Protein AF-A0A3D0JZQ2-F1 (afdb_monomer_lite)

Sequence (263 aa):
MAIRSNAGTGVIVSLVVFILISVFLLVMTIIFYSGQSKQVEATRTAENTLDKYALKRERNSDQLKTIEAEAKKGRKSVLGYLLEENNALKTFVAGNPEESMENLQRRFTSMGVDSTVFNSMKDMDRRLNDSANELESLRKQAESLQNERDRLITDVESASRSRDTLIAAESKQVEQYRNATEEHLSQIADVREQMEVASDKLQDRYSGTITELEDEVDALRQEKVILKSRVEELEERINKTRIKPHDPDTLVDGMVIDIAGGN

Secondary structure (DSSP, 8-state):
-------SSHHHHHHHHHHHHHHHHHHHHHHHHHHHHHHHHHHHHHHHHHTTTS-TTGGGSHHHHHHHHHHHHTT--HHHHHHHHHHHHHHHHHS-TT--HHHHHHHHHHTT--S-HHHHHHHHHHHHHHHHHHHHHHHHHHHHHHHHHHHHHHHHHHHHHHHHHHHHHHHHHHHHHHHHHHHHHHHHHHHHHHHHHHHHHHHHHHHHHHHHHHHHHHHHHHHHHHHHHHHHHHHHHHHHHS--PPP-TT-------------

Foldseek 3Di:
DDDDDPPPPPVVVVVVVVVVVVVVVVVVVVVVVVVVVVVVVVVVVVQVVVVVPPHPVRCPDPVLVVLCVVCVVVVHDSVRSVLVVQLVVCCVQPVGSVDDPVNSVVVCVVVVNPDDPVVVVVVVVVVVVVVVVVVVVVVVVVVVVVVVVVVVVVVVVVVVVVVVVVCVVVVVVVVVVVVVVVVVVVVVVVVVVVVVVVVVVVVVVVVVVVVVVVVVVVVVVVVVVVVVVVVVVVVVVVVVVPDPDDDPPPDDDDDDDDDDDDD

Structure (mmCIF, N/CA/C/O backbone):
data_AF-A0A3D0JZQ2-F1
#
_entry.id   AF-A0A3D0JZQ2-F1
#
loop_
_atom_site.group_PDB
_atom_site.id
_atom_site.type_symbol
_atom_site.label_atom_id
_atom_site.label_alt_id
_atom_site.label_comp_id
_atom_site.label_asym_id
_atom_site.label_entity_id
_atom_site.label_seq_id
_atom_site.pdbx_PDB_ins_code
_atom_site.Cartn_x
_atom_site.Cartn_y
_atom_site.Cartn_z
_atom_site.occupancy
_atom_site.B_iso_or_equiv
_atom_site.auth_seq_id
_atom_site.auth_comp_id
_atom_site.auth_asym_id
_atom_site.auth_atom_id
_atom_site.pdbx_PDB_model_num
ATOM 1 N N . MET A 1 1 ? 97.114 -3.647 -107.634 1.00 41.19 1 MET A N 1
ATOM 2 C CA . MET A 1 1 ? 96.932 -2.201 -107.354 1.00 41.19 1 MET A CA 1
ATOM 3 C C . MET A 1 1 ? 95.453 -1.861 -107.510 1.00 41.19 1 MET A C 1
ATOM 5 O O . MET A 1 1 ? 94.823 -2.485 -108.348 1.00 41.19 1 MET A O 1
ATOM 9 N N . ALA A 1 2 ? 94.929 -0.902 -106.737 1.00 43.03 2 ALA A N 1
ATOM 10 C CA . ALA A 1 2 ? 93.583 -0.315 -106.860 1.00 43.03 2 ALA A CA 1
ATOM 11 C C . ALA A 1 2 ? 92.366 -1.273 -106.796 1.00 43.03 2 ALA A C 1
ATOM 13 O O . ALA A 1 2 ? 91.831 -1.699 -107.816 1.00 43.03 2 ALA A O 1
ATOM 14 N N . ILE A 1 3 ? 91.822 -1.462 -105.587 1.00 44.59 3 ILE A N 1
ATOM 15 C CA . ILE A 1 3 ? 90.373 -1.675 -105.420 1.00 44.59 3 ILE A CA 1
ATOM 16 C C . ILE A 1 3 ? 89.689 -0.372 -105.866 1.00 44.59 3 ILE A C 1
ATOM 18 O O . ILE A 1 3 ? 90.078 0.699 -105.395 1.00 44.59 3 ILE A O 1
ATOM 22 N N . ARG A 1 4 ? 88.704 -0.425 -106.774 1.00 48.81 4 ARG A N 1
ATOM 23 C CA . ARG A 1 4 ? 87.948 0.764 -107.209 1.00 48.81 4 ARG A CA 1
ATOM 24 C C . ARG A 1 4 ? 86.503 0.724 -106.715 1.00 48.81 4 ARG A C 1
ATOM 26 O O . ARG A 1 4 ? 85.835 -0.299 -106.799 1.00 48.81 4 ARG A O 1
ATOM 33 N N . SER A 1 5 ? 86.078 1.862 -106.169 1.00 54.03 5 SER A N 1
ATOM 34 C CA . SER A 1 5 ? 84.793 2.073 -105.497 1.00 54.03 5 SER A CA 1
ATOM 35 C C . SER A 1 5 ? 83.586 1.703 -106.356 1.00 54.03 5 SER A C 1
ATOM 37 O O . SER A 1 5 ? 83.535 2.052 -107.533 1.00 54.03 5 SER A O 1
ATOM 39 N N . ASN A 1 6 ? 82.580 1.100 -105.718 1.00 48.12 6 ASN A N 1
ATOM 40 C CA . ASN A 1 6 ? 81.207 1.055 -106.226 1.00 48.12 6 ASN A CA 1
ATOM 41 C C . ASN A 1 6 ? 80.172 1.287 -105.097 1.00 48.12 6 ASN A C 1
ATOM 43 O O . ASN A 1 6 ? 79.051 0.793 -105.139 1.00 48.12 6 ASN A O 1
ATOM 47 N N . ALA A 1 7 ? 80.558 2.031 -104.051 1.00 55.94 7 ALA A N 1
ATOM 48 C CA . ALA A 1 7 ? 79.782 2.220 -102.815 1.00 55.94 7 ALA A CA 1
ATOM 49 C C . ALA A 1 7 ? 78.767 3.391 -102.870 1.00 55.94 7 ALA A C 1
ATOM 51 O O . ALA A 1 7 ? 78.398 3.948 -101.839 1.00 55.94 7 ALA A O 1
ATOM 52 N N . GLY A 1 8 ? 78.360 3.816 -104.072 1.00 57.56 8 GLY A N 1
ATOM 53 C CA . GLY A 1 8 ? 77.815 5.161 -104.303 1.00 57.56 8 GLY A CA 1
ATOM 54 C C . GLY A 1 8 ? 76.360 5.413 -103.890 1.00 57.56 8 GLY A C 1
ATOM 55 O O . GLY A 1 8 ? 76.055 6.513 -103.449 1.00 57.56 8 GLY A O 1
ATOM 56 N N . THR A 1 9 ? 75.449 4.447 -104.044 1.00 64.50 9 THR A N 1
ATOM 57 C CA . THR A 1 9 ? 73.994 4.714 -103.968 1.00 64.50 9 THR A CA 1
ATOM 58 C C . THR A 1 9 ? 73.310 4.075 -102.764 1.00 64.50 9 THR A C 1
ATOM 60 O O . THR A 1 9 ? 72.645 4.774 -102.004 1.00 64.50 9 THR A O 1
ATOM 63 N N . GLY A 1 10 ? 73.497 2.769 -102.543 1.00 66.19 10 GLY A N 1
ATOM 64 C CA . GLY A 1 10 ? 72.830 2.038 -101.456 1.00 66.19 10 GLY A CA 1
ATOM 65 C C . GLY A 1 10 ? 73.119 2.610 -100.062 1.00 66.19 10 GLY A C 1
ATOM 66 O O . GLY A 1 10 ? 72.210 2.700 -99.243 1.00 66.19 10 GLY A O 1
ATOM 67 N N . VAL A 1 11 ? 74.354 3.071 -99.825 1.00 76.38 11 VAL A N 1
ATOM 68 C CA . VAL A 1 11 ? 74.764 3.714 -98.562 1.00 76.38 11 VAL A CA 1
ATOM 69 C C . VAL A 1 11 ? 74.072 5.067 -98.365 1.00 76.38 11 VAL A C 1
ATOM 71 O O . VAL A 1 11 ? 73.633 5.379 -97.264 1.00 76.38 11 VAL A O 1
ATOM 74 N N . ILE A 1 12 ? 73.929 5.873 -99.423 1.00 75.00 12 ILE A N 1
ATOM 75 C CA . ILE A 1 12 ? 73.271 7.186 -99.332 1.00 75.00 12 ILE A CA 1
ATOM 76 C C . ILE A 1 12 ? 71.766 7.014 -99.095 1.00 75.00 12 ILE A C 1
ATOM 78 O O . ILE A 1 12 ? 71.196 7.693 -98.243 1.00 75.00 12 ILE A O 1
ATOM 82 N N . VAL A 1 13 ? 71.120 6.071 -99.790 1.00 78.12 13 VAL A N 1
ATOM 83 C CA . VAL A 1 13 ? 69.693 5.775 -99.581 1.00 78.12 13 VAL A CA 1
ATOM 84 C C . VAL A 1 13 ? 69.446 5.241 -98.167 1.00 78.12 13 VAL A C 1
ATOM 86 O O . VAL A 1 13 ? 68.519 5.708 -97.506 1.00 78.12 13 VAL A O 1
ATOM 89 N N . SER A 1 14 ? 70.287 4.329 -97.660 1.00 78.69 14 SER A N 1
ATOM 90 C CA . SER A 1 14 ? 70.142 3.831 -96.287 1.00 78.69 14 SER A CA 1
ATOM 91 C C . SER A 1 14 ? 70.375 4.925 -95.241 1.00 78.69 14 SER A C 1
ATOM 93 O O . SER A 1 14 ? 69.630 4.975 -94.265 1.00 78.69 14 SER A O 1
ATOM 95 N N . LEU A 1 15 ? 71.315 5.851 -95.468 1.00 81.25 15 LEU A N 1
ATOM 96 C CA . LEU A 1 15 ? 71.542 7.016 -94.606 1.00 81.25 15 LEU A CA 1
ATOM 97 C C . LEU A 1 15 ? 70.310 7.936 -94.547 1.00 81.25 15 LEU A C 1
ATOM 99 O O . LEU A 1 15 ? 69.874 8.304 -93.458 1.00 81.25 15 LEU A O 1
ATOM 103 N N . VAL A 1 16 ? 69.721 8.288 -95.696 1.00 84.12 16 VAL A N 1
ATOM 104 C CA . VAL A 1 16 ? 68.534 9.164 -95.755 1.00 84.12 16 VAL A CA 1
ATOM 105 C C . VAL A 1 16 ? 67.330 8.510 -95.071 1.00 84.12 16 VAL A C 1
ATOM 107 O O . VAL A 1 16 ? 66.652 9.157 -94.273 1.00 84.12 16 VAL A O 1
ATOM 110 N N . VAL A 1 17 ? 67.095 7.217 -95.314 1.00 83.94 17 VAL A N 1
ATOM 111 C CA . VAL A 1 17 ? 66.024 6.457 -94.647 1.00 83.94 17 VAL A CA 1
ATOM 112 C C . VAL A 1 17 ? 66.275 6.352 -93.136 1.00 83.94 17 VAL A C 1
ATOM 114 O O . VAL A 1 17 ? 65.350 6.559 -92.353 1.00 83.94 17 VAL A O 1
ATOM 117 N N . PHE A 1 18 ? 67.517 6.114 -92.704 1.00 85.25 18 PHE A N 1
ATOM 118 C CA . PHE A 1 18 ? 67.891 6.064 -91.287 1.00 85.25 18 PHE A CA 1
ATOM 119 C C . PHE A 1 18 ? 67.673 7.406 -90.570 1.00 85.25 18 PHE A C 1
ATOM 121 O O . PHE A 1 18 ? 67.149 7.424 -89.455 1.00 85.25 18 PHE A O 1
ATOM 128 N N . ILE A 1 19 ? 68.013 8.529 -91.214 1.00 87.12 19 ILE A N 1
ATOM 129 C CA . ILE A 1 19 ? 67.758 9.880 -90.691 1.00 87.12 19 ILE A CA 1
ATOM 130 C C . ILE A 1 19 ? 66.249 10.131 -90.560 1.00 87.12 19 ILE A C 1
ATOM 132 O O . ILE A 1 19 ? 65.798 10.556 -89.497 1.00 87.12 19 ILE A O 1
ATOM 136 N N . LEU A 1 20 ? 65.454 9.822 -91.591 1.00 86.19 20 LEU A N 1
ATOM 137 C CA . LEU A 1 20 ? 63.997 10.005 -91.556 1.00 86.19 20 LEU A CA 1
ATOM 138 C C . LEU A 1 20 ? 63.326 9.151 -90.468 1.00 86.19 20 LEU A C 1
ATOM 140 O O . LEU A 1 20 ? 62.491 9.663 -89.723 1.00 86.19 20 LEU A O 1
ATOM 144 N N . ILE A 1 21 ? 63.727 7.884 -90.324 1.00 87.31 21 ILE A N 1
ATOM 145 C CA . ILE A 1 21 ? 63.233 6.996 -89.259 1.00 87.31 21 ILE A CA 1
ATOM 146 C C . ILE A 1 21 ? 63.632 7.533 -87.879 1.00 87.31 21 ILE A C 1
ATOM 148 O O . ILE A 1 21 ? 62.799 7.565 -86.977 1.00 87.31 21 ILE A O 1
ATOM 152 N N . SER A 1 22 ? 64.867 8.014 -87.717 1.00 86.38 22 SER A N 1
ATOM 153 C CA . SER A 1 22 ? 65.359 8.574 -86.453 1.00 86.38 22 SER A CA 1
ATOM 154 C C . SER A 1 22 ? 64.597 9.842 -86.045 1.00 86.38 22 SER A C 1
ATOM 156 O O . SER A 1 22 ? 64.207 9.976 -84.886 1.00 86.38 22 SER A O 1
ATOM 158 N N . VAL A 1 23 ? 64.310 10.747 -86.989 1.00 86.81 23 VAL A N 1
ATOM 159 C CA . VAL A 1 23 ? 63.488 11.946 -86.741 1.00 86.81 23 VAL A CA 1
ATOM 160 C C . VAL A 1 23 ? 62.039 11.566 -86.413 1.00 86.81 23 VAL A C 1
ATOM 162 O O . VAL A 1 23 ? 61.476 12.094 -85.456 1.00 86.81 23 VAL A O 1
ATOM 165 N N . PHE A 1 24 ? 61.441 10.619 -87.143 1.00 86.12 24 PHE A N 1
ATOM 166 C CA . PHE A 1 24 ? 60.075 10.157 -86.876 1.00 86.12 24 PHE A CA 1
ATOM 167 C C . PHE A 1 24 ? 59.942 9.493 -85.494 1.00 86.12 24 PHE A C 1
ATOM 169 O O . PHE A 1 24 ? 59.024 9.816 -84.738 1.00 86.12 24 PHE A O 1
ATOM 176 N N . LEU A 1 25 ? 60.892 8.625 -85.125 1.00 84.25 25 LEU A N 1
ATOM 177 C CA . LEU A 1 25 ? 60.963 8.007 -83.798 1.00 84.25 25 LEU A CA 1
ATOM 178 C C . LEU A 1 25 ? 61.166 9.045 -82.690 1.00 84.25 25 LEU A C 1
ATOM 180 O O . LEU A 1 25 ? 60.542 8.927 -81.637 1.00 84.25 25 LEU A O 1
ATOM 184 N N . LEU A 1 26 ? 61.984 10.078 -82.913 1.00 86.56 26 LEU A N 1
ATOM 185 C CA . LEU A 1 26 ? 62.196 11.156 -81.945 1.00 86.56 26 LEU A CA 1
ATOM 186 C C . LEU A 1 26 ? 60.918 11.983 -81.722 1.00 86.56 26 LEU A C 1
ATOM 188 O O . LEU A 1 26 ? 60.544 12.219 -80.573 1.00 86.56 26 LEU A O 1
ATOM 192 N N . VAL A 1 27 ? 60.199 12.351 -82.788 1.00 85.25 27 VAL A N 1
ATOM 193 C CA . VAL A 1 27 ? 58.905 13.055 -82.683 1.00 85.25 27 VAL A CA 1
ATOM 194 C C . VAL A 1 27 ? 57.865 12.193 -81.961 1.00 85.25 27 VAL A C 1
ATOM 196 O O . VAL A 1 27 ? 57.213 12.678 -81.034 1.00 85.25 27 VAL A O 1
ATOM 199 N N . MET A 1 28 ? 57.754 10.905 -82.307 1.00 80.38 28 MET A N 1
ATOM 200 C CA . MET A 1 28 ? 56.876 9.970 -81.592 1.00 80.38 28 MET A CA 1
ATOM 201 C C . MET A 1 28 ? 57.255 9.841 -80.114 1.00 80.38 28 MET A C 1
ATOM 203 O O . MET A 1 28 ? 56.375 9.907 -79.260 1.00 80.38 28 MET A O 1
ATOM 207 N N . THR A 1 29 ? 58.546 9.729 -79.793 1.00 84.44 29 THR A N 1
ATOM 208 C CA . THR A 1 29 ? 59.032 9.611 -78.407 1.00 84.44 29 THR A CA 1
ATOM 209 C C . THR A 1 29 ? 58.666 10.845 -77.582 1.00 84.44 29 THR A C 1
ATOM 211 O O . THR A 1 29 ? 58.177 10.698 -76.465 1.00 84.44 29 THR A O 1
ATOM 214 N N . ILE A 1 30 ? 58.821 12.056 -78.129 1.00 82.12 30 ILE A N 1
ATOM 215 C CA . ILE A 1 30 ? 58.433 13.304 -77.449 1.00 82.12 30 ILE A CA 1
ATOM 216 C C . ILE A 1 30 ? 56.918 13.346 -77.199 1.00 82.12 30 ILE A C 1
ATOM 218 O O . ILE A 1 30 ? 56.488 13.661 -76.086 1.00 82.12 30 ILE A O 1
ATOM 222 N N . ILE A 1 31 ? 56.103 12.989 -78.198 1.00 81.31 31 ILE A N 1
ATOM 223 C CA . ILE A 1 31 ? 54.639 12.966 -78.065 1.00 81.31 31 ILE A CA 1
ATOM 224 C C . ILE A 1 31 ? 54.218 11.945 -76.999 1.00 81.31 31 ILE A C 1
ATOM 226 O O . ILE A 1 31 ? 53.529 12.322 -76.048 1.00 81.31 31 ILE A O 1
ATOM 230 N N . PHE A 1 32 ? 54.685 10.695 -77.096 1.00 77.75 32 PHE A N 1
ATOM 231 C CA . PHE A 1 32 ? 54.383 9.640 -76.124 1.00 77.75 32 PHE A CA 1
ATOM 232 C C . PHE A 1 32 ? 54.849 9.997 -74.711 1.00 77.75 32 PHE A C 1
ATOM 234 O O . PHE A 1 32 ? 54.065 9.859 -73.777 1.00 77.75 32 PHE A O 1
ATOM 241 N N . TYR A 1 33 ? 56.064 10.527 -74.540 1.00 80.44 33 TYR A N 1
ATOM 242 C CA . TYR A 1 33 ? 56.574 10.939 -73.230 1.00 80.44 33 TYR A CA 1
ATOM 243 C C . TYR A 1 33 ? 55.741 12.079 -72.621 1.00 80.44 33 TYR A C 1
ATOM 245 O O . TYR A 1 33 ? 55.411 12.037 -71.436 1.00 80.44 33 TYR A O 1
ATOM 253 N N . SER A 1 34 ? 55.316 13.058 -73.432 1.00 75.94 34 SER A N 1
ATOM 254 C CA . SER A 1 34 ? 54.442 14.156 -72.983 1.00 75.94 34 SER A CA 1
ATOM 255 C C . SER A 1 34 ? 53.008 13.717 -72.651 1.00 75.94 34 SER A C 1
ATOM 257 O O . SER A 1 34 ? 52.336 14.360 -71.843 1.00 75.94 34 SER A O 1
ATOM 259 N N . GLY A 1 35 ? 52.528 12.628 -73.262 1.00 73.81 35 GLY A N 1
ATOM 260 C CA . GLY A 1 35 ? 51.258 11.991 -72.914 1.00 73.81 35 GLY A CA 1
ATOM 261 C C . GLY A 1 35 ? 51.374 11.139 -71.650 1.00 73.81 35 GLY A C 1
ATOM 262 O O . GLY A 1 35 ? 50.524 11.224 -70.766 1.00 73.81 35 GLY A O 1
ATOM 263 N N . GLN A 1 36 ? 52.453 10.364 -71.532 1.00 76.88 36 GLN A N 1
ATOM 264 C CA . GLN A 1 36 ? 52.717 9.478 -70.402 1.00 76.88 36 GLN A CA 1
ATOM 265 C C . GLN A 1 36 ? 52.956 10.258 -69.104 1.00 76.88 36 GLN A C 1
ATOM 267 O O . GLN A 1 36 ? 52.403 9.882 -68.074 1.00 76.88 36 GLN A O 1
ATOM 272 N N . SER A 1 37 ? 53.711 11.362 -69.138 1.00 75.31 37 SER A N 1
ATOM 273 C CA . SER A 1 37 ? 53.924 12.210 -67.956 1.00 75.31 37 SER A CA 1
ATOM 274 C C . SER A 1 37 ? 52.609 12.792 -67.430 1.00 75.31 37 SER A C 1
ATOM 276 O O . SER A 1 37 ? 52.314 12.653 -66.244 1.00 75.31 37 SER A O 1
ATOM 278 N N . LYS A 1 38 ? 51.761 13.324 -68.322 1.00 78.50 38 LYS A N 1
ATOM 279 C CA . LYS A 1 38 ? 50.407 13.800 -67.989 1.00 78.50 38 LYS A CA 1
ATOM 280 C C . LYS A 1 38 ? 49.512 12.690 -67.440 1.00 78.50 38 LYS A C 1
ATOM 282 O O . LYS A 1 38 ? 48.752 12.938 -66.511 1.00 78.50 38 LYS A O 1
ATOM 287 N N . GLN A 1 39 ? 49.593 11.470 -67.976 1.00 75.62 39 GLN A N 1
ATOM 288 C CA . GLN A 1 39 ? 48.837 10.331 -67.446 1.00 75.62 39 GLN A CA 1
ATOM 289 C C . GLN A 1 39 ? 49.324 9.907 -66.054 1.00 75.62 39 GLN A C 1
ATOM 291 O O . GLN A 1 39 ? 48.491 9.644 -65.194 1.00 75.62 39 GLN A O 1
ATOM 296 N N . VAL A 1 40 ? 50.637 9.887 -65.798 1.00 80.19 40 VAL A N 1
ATOM 297 C CA . VAL A 1 40 ? 51.204 9.593 -64.467 1.00 80.19 40 VAL A CA 1
ATOM 298 C C . VAL A 1 40 ? 50.823 10.672 -63.446 1.00 80.19 40 VAL A C 1
ATOM 300 O O . VAL A 1 40 ? 50.489 10.361 -62.305 1.00 80.19 40 VAL A O 1
ATOM 303 N N . GLU A 1 41 ? 50.822 11.943 -63.843 1.00 81.44 41 GLU A N 1
ATOM 304 C CA . GLU A 1 41 ? 50.372 13.044 -62.987 1.00 81.44 41 GLU A CA 1
ATOM 305 C C . GLU A 1 41 ? 48.857 12.981 -62.717 1.00 81.44 41 GLU A C 1
ATOM 307 O O . GLU A 1 41 ? 48.424 13.140 -61.573 1.00 81.44 41 GLU A O 1
ATOM 312 N N . ALA A 1 42 ? 48.049 12.650 -63.729 1.00 80.06 42 ALA A N 1
ATOM 313 C CA . ALA A 1 42 ? 46.610 12.432 -63.586 1.00 80.06 42 ALA A CA 1
ATOM 314 C C . ALA A 1 42 ? 46.280 11.227 -62.684 1.00 80.06 42 ALA A C 1
ATOM 316 O O . ALA A 1 42 ? 45.404 11.330 -61.826 1.00 80.06 42 ALA A O 1
ATOM 317 N N . THR A 1 43 ? 46.990 10.098 -62.805 1.00 80.25 43 THR A N 1
ATOM 318 C CA . THR A 1 43 ? 46.782 8.955 -61.899 1.00 80.25 43 THR A CA 1
ATOM 319 C C . THR A 1 43 ? 47.228 9.282 -60.481 1.00 80.25 43 THR A C 1
ATOM 321 O O . THR A 1 43 ? 46.492 8.986 -59.544 1.00 80.25 43 THR A O 1
ATOM 324 N N . ARG A 1 44 ? 48.362 9.968 -60.292 1.00 79.75 44 ARG A N 1
ATOM 325 C CA . ARG A 1 44 ? 48.841 10.366 -58.959 1.00 79.75 44 ARG A CA 1
ATOM 326 C C . ARG A 1 44 ? 47.914 11.373 -58.274 1.00 79.75 44 ARG A C 1
ATOM 328 O O . ARG A 1 44 ? 47.671 11.258 -57.077 1.00 79.75 44 ARG A O 1
ATOM 335 N N . THR A 1 45 ? 47.367 12.341 -59.009 1.00 82.75 45 THR A N 1
ATOM 336 C CA . THR A 1 45 ? 46.373 13.288 -58.469 1.00 82.75 45 THR A CA 1
ATOM 337 C C . THR A 1 45 ? 45.024 12.620 -58.192 1.00 82.75 45 THR A C 1
ATOM 339 O O . THR A 1 45 ? 44.384 12.960 -57.194 1.00 82.75 45 THR A O 1
ATOM 342 N N . ALA A 1 46 ? 44.623 11.621 -58.986 1.00 78.12 46 ALA A N 1
ATOM 343 C CA . ALA A 1 46 ? 43.453 10.790 -58.706 1.00 78.12 46 ALA A CA 1
ATOM 344 C C . ALA A 1 46 ? 43.644 9.904 -57.459 1.00 78.12 46 ALA A C 1
ATOM 346 O O . ALA A 1 46 ? 42.771 9.901 -56.592 1.00 78.12 46 ALA A O 1
ATOM 347 N N . GLU A 1 47 ? 44.783 9.216 -57.303 1.00 80.25 47 GLU A N 1
ATOM 348 C CA . GLU A 1 47 ? 45.097 8.438 -56.091 1.00 80.25 47 GLU A CA 1
ATOM 349 C C . GLU A 1 47 ? 45.121 9.337 -54.846 1.00 80.25 47 GLU A C 1
ATOM 351 O O . GLU A 1 47 ? 44.355 9.092 -53.915 1.00 80.25 47 GLU A O 1
ATOM 356 N N . ASN A 1 48 ? 45.857 10.456 -54.887 1.00 81.31 48 ASN A N 1
ATOM 357 C CA . ASN A 1 48 ? 45.888 11.465 -53.817 1.00 81.31 48 ASN A CA 1
ATOM 358 C C . ASN A 1 48 ? 44.508 12.076 -53.489 1.00 81.31 48 ASN A C 1
ATOM 360 O O . ASN A 1 48 ? 44.346 12.703 -52.443 1.00 81.31 48 ASN A O 1
ATOM 364 N N . THR A 1 49 ? 43.527 11.973 -54.392 1.00 81.38 49 THR A N 1
ATOM 365 C CA . THR A 1 49 ? 42.153 12.446 -54.160 1.00 81.38 49 THR A CA 1
ATOM 366 C C . THR A 1 49 ? 41.265 11.339 -53.595 1.00 81.38 49 THR A C 1
ATOM 368 O O . THR A 1 49 ? 40.417 11.626 -52.757 1.00 81.38 49 THR A O 1
ATOM 371 N N . LEU A 1 50 ? 41.487 10.079 -53.979 1.00 77.56 50 LEU A N 1
ATOM 372 C CA . LEU A 1 50 ? 40.796 8.915 -53.413 1.00 77.56 50 LEU A CA 1
ATOM 373 C C . LEU A 1 50 ? 41.243 8.622 -51.972 1.00 77.56 50 LEU A C 1
ATOM 375 O O . LEU A 1 50 ? 40.392 8.359 -51.123 1.00 77.56 50 LEU A O 1
ATOM 379 N N . ASP A 1 51 ? 42.539 8.754 -51.669 1.00 81.62 51 ASP A N 1
ATOM 380 C CA . ASP A 1 51 ? 43.084 8.559 -50.315 1.00 81.62 51 ASP A CA 1
ATOM 381 C C . ASP A 1 51 ? 42.585 9.618 -49.298 1.00 81.62 51 ASP A C 1
ATOM 383 O O . ASP A 1 51 ? 42.755 9.434 -48.096 1.00 81.62 51 ASP A O 1
ATOM 387 N N . LYS A 1 52 ? 41.899 10.691 -49.740 1.00 79.69 52 LYS A N 1
ATOM 388 C CA . LYS A 1 52 ? 41.159 11.619 -48.851 1.00 79.69 52 LYS A CA 1
ATOM 389 C C . LYS A 1 52 ? 39.854 11.036 -48.300 1.00 79.69 52 LYS A C 1
ATOM 391 O O . LYS A 1 52 ? 39.312 11.588 -47.348 1.00 79.69 52 LYS A O 1
ATOM 396 N N . TYR A 1 53 ? 39.327 9.981 -48.924 1.00 77.88 53 TYR A N 1
ATOM 397 C CA . TYR A 1 53 ? 38.031 9.378 -48.589 1.00 77.88 53 TYR A CA 1
ATOM 398 C C . TYR A 1 53 ? 38.153 7.932 -48.093 1.00 77.88 53 TYR A C 1
ATOM 400 O O . TYR A 1 53 ? 37.346 7.515 -47.269 1.00 77.88 53 TYR A O 1
ATOM 408 N N . ALA A 1 54 ? 39.135 7.169 -48.584 1.00 81.56 54 ALA A N 1
ATOM 409 C CA . ALA A 1 54 ? 39.490 5.849 -48.060 1.00 81.56 54 ALA A CA 1
ATOM 410 C C . ALA A 1 54 ? 40.921 5.488 -48.476 1.00 81.56 54 ALA A C 1
ATOM 412 O O . ALA A 1 54 ? 41.238 5.521 -49.669 1.00 81.56 54 ALA A O 1
ATOM 413 N N . LEU A 1 55 ? 41.771 5.090 -47.525 1.00 83.31 55 LEU A N 1
ATOM 414 C CA . LEU A 1 55 ? 43.160 4.740 -47.818 1.00 83.31 55 LEU A CA 1
ATOM 415 C C . LEU A 1 55 ? 43.238 3.480 -48.690 1.00 83.31 55 LEU A C 1
ATOM 417 O O . LEU A 1 55 ? 42.459 2.536 -48.534 1.00 83.31 55 LEU A O 1
ATOM 421 N N . LYS A 1 56 ? 44.259 3.395 -49.546 1.00 74.94 56 LYS A N 1
ATOM 422 C CA . LYS A 1 56 ? 44.563 2.228 -50.405 1.00 74.94 56 LYS A CA 1
ATOM 423 C C . LYS A 1 56 ? 44.543 0.853 -49.698 1.00 74.94 56 LYS A C 1
ATOM 425 O O . LYS A 1 56 ? 44.288 -0.157 -50.351 1.00 74.94 56 LYS A O 1
ATOM 430 N N . ARG A 1 57 ? 44.768 0.799 -48.375 1.00 75.94 57 ARG A N 1
ATOM 431 C CA . ARG A 1 57 ? 44.614 -0.410 -47.534 1.00 75.94 57 ARG A CA 1
ATOM 432 C C . ARG A 1 57 ? 43.148 -0.728 -47.210 1.00 75.94 57 ARG A C 1
ATOM 434 O O . ARG A 1 57 ? 42.726 -1.869 -47.354 1.00 75.94 57 ARG A O 1
ATOM 441 N N . GLU A 1 58 ? 42.378 0.271 -46.788 1.00 77.44 58 GLU A N 1
ATOM 442 C CA . GLU A 1 58 ? 40.957 0.146 -46.421 1.00 77.44 58 GLU A CA 1
ATOM 443 C C . GLU A 1 58 ? 40.099 -0.208 -47.636 1.00 77.44 58 GLU A C 1
ATOM 445 O O . GLU A 1 58 ? 39.217 -1.062 -47.549 1.00 77.44 58 GLU A O 1
ATOM 450 N N . ARG A 1 59 ? 40.444 0.358 -48.799 1.00 75.00 59 ARG A N 1
ATOM 451 C CA . ARG A 1 59 ? 39.820 0.074 -50.100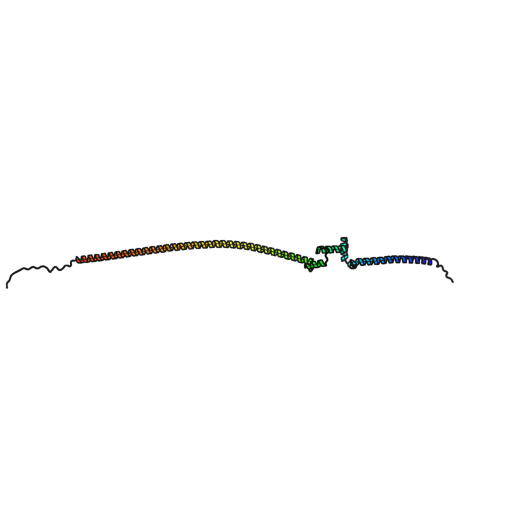 1.00 75.00 59 ARG A CA 1
ATOM 452 C C . ARG A 1 59 ? 39.859 -1.400 -50.519 1.00 75.00 59 ARG A C 1
ATOM 454 O O . ARG A 1 59 ? 39.018 -1.814 -51.305 1.00 75.00 59 ARG A O 1
ATOM 461 N N . ASN A 1 60 ? 40.802 -2.181 -49.988 1.00 78.75 60 ASN A N 1
ATOM 462 C CA . ASN A 1 60 ? 40.938 -3.615 -50.258 1.00 78.75 60 ASN A CA 1
ATOM 463 C C . ASN A 1 60 ? 40.451 -4.506 -49.098 1.00 78.75 60 ASN A C 1
ATOM 465 O O . ASN A 1 60 ? 40.552 -5.732 -49.197 1.00 78.75 60 ASN A O 1
ATOM 469 N N . SER A 1 61 ? 39.926 -3.923 -48.014 1.00 84.06 61 SER A N 1
ATOM 470 C CA . SER A 1 61 ? 39.373 -4.668 -46.876 1.00 84.06 61 SER A CA 1
ATOM 471 C C . SER A 1 61 ? 38.079 -5.398 -47.247 1.00 84.06 61 SER A C 1
ATOM 473 O O . SER A 1 61 ? 37.296 -4.925 -48.071 1.00 84.06 61 SER A O 1
ATOM 475 N N . ASP A 1 62 ? 37.827 -6.551 -46.628 1.00 83.19 62 ASP A N 1
ATOM 476 C CA . ASP A 1 62 ? 36.611 -7.328 -46.900 1.00 83.19 62 ASP A CA 1
ATOM 477 C C . ASP A 1 62 ? 35.345 -6.656 -46.349 1.00 83.19 62 ASP A C 1
ATOM 479 O O . ASP A 1 62 ? 34.278 -6.774 -46.945 1.00 83.19 62 ASP A O 1
ATOM 483 N N . GLN A 1 63 ? 35.480 -5.850 -45.290 1.00 81.38 63 GLN A N 1
ATOM 484 C CA . GLN A 1 63 ? 34.411 -4.981 -44.791 1.00 81.38 63 GLN A CA 1
ATOM 485 C C . GLN A 1 63 ? 33.930 -4.011 -45.879 1.00 81.38 63 GLN A C 1
ATOM 487 O O . GLN A 1 63 ? 32.733 -3.955 -46.161 1.00 81.38 63 GLN A O 1
ATOM 492 N N . LEU A 1 64 ? 34.847 -3.303 -46.556 1.00 83.69 64 LEU A N 1
ATOM 493 C CA . LEU A 1 64 ? 34.455 -2.358 -47.603 1.00 83.69 64 LEU A CA 1
ATOM 494 C C . LEU A 1 64 ? 33.871 -3.059 -48.840 1.00 83.69 64 LEU A C 1
ATOM 496 O O . LEU A 1 64 ? 32.980 -2.498 -49.469 1.00 83.69 64 LEU A O 1
ATOM 500 N N . LYS A 1 65 ? 34.294 -4.291 -49.161 1.00 84.56 65 LYS A N 1
ATOM 501 C CA . LYS A 1 65 ? 33.694 -5.096 -50.248 1.00 84.56 65 LYS A CA 1
ATOM 502 C C . LYS A 1 65 ? 32.239 -5.466 -49.949 1.00 84.56 65 LYS A C 1
ATOM 504 O O . LYS A 1 65 ? 31.400 -5.391 -50.845 1.00 84.56 65 LYS A O 1
ATOM 509 N N . THR A 1 66 ? 31.925 -5.821 -48.701 1.00 86.19 66 THR A N 1
ATOM 510 C CA . THR A 1 66 ? 30.543 -6.072 -48.255 1.00 86.19 66 THR A CA 1
ATOM 511 C C . THR A 1 66 ? 29.700 -4.801 -48.361 1.00 86.19 66 THR A C 1
ATOM 513 O O . THR A 1 66 ? 28.653 -4.819 -49.007 1.00 86.19 66 THR A O 1
ATOM 516 N N . ILE A 1 67 ? 30.205 -3.677 -47.841 1.00 86.69 67 ILE A N 1
ATOM 517 C CA . ILE A 1 67 ? 29.538 -2.367 -47.927 1.00 86.69 67 ILE A CA 1
ATOM 518 C C . ILE A 1 67 ? 29.341 -1.943 -49.395 1.00 86.69 67 ILE A C 1
ATOM 520 O O . ILE A 1 67 ? 28.281 -1.442 -49.760 1.00 86.69 67 ILE A O 1
ATOM 524 N N . GLU A 1 68 ? 30.315 -2.181 -50.278 1.00 85.56 68 GLU A N 1
ATOM 525 C CA . GLU A 1 68 ? 30.193 -1.901 -51.714 1.00 85.56 68 GLU A CA 1
ATOM 526 C C . GLU A 1 68 ? 29.122 -2.778 -52.382 1.00 85.56 68 GLU A C 1
ATOM 528 O O . GLU A 1 68 ? 28.357 -2.290 -53.217 1.00 85.56 68 GLU A O 1
ATOM 533 N N . ALA A 1 69 ? 29.020 -4.057 -52.009 1.00 87.31 69 ALA A N 1
ATOM 534 C CA . ALA A 1 69 ? 27.974 -4.948 -52.503 1.00 87.31 69 ALA A CA 1
ATOM 535 C C . ALA A 1 69 ? 26.571 -4.516 -52.037 1.00 87.31 69 ALA A C 1
ATOM 537 O O . ALA A 1 69 ? 25.611 -4.621 -52.802 1.00 87.31 69 ALA A O 1
ATOM 538 N N . GLU A 1 70 ? 26.434 -4.000 -50.815 1.00 86.44 70 GLU A N 1
ATOM 539 C CA . GLU A 1 70 ? 25.164 -3.507 -50.267 1.00 86.44 70 GLU A CA 1
ATOM 540 C C . GLU A 1 70 ? 24.771 -2.143 -50.842 1.00 86.44 70 GLU A C 1
ATOM 542 O O . GLU A 1 70 ? 23.654 -1.989 -51.346 1.00 86.44 70 GLU A O 1
ATOM 547 N N . ALA A 1 71 ? 25.711 -1.199 -50.918 1.00 87.88 71 ALA A N 1
ATOM 548 C CA . ALA A 1 71 ? 25.519 0.081 -51.590 1.00 87.88 71 ALA A CA 1
ATOM 549 C C . ALA A 1 71 ? 25.107 -0.109 -53.066 1.00 87.88 71 ALA A C 1
ATOM 551 O O . ALA A 1 71 ? 24.176 0.550 -53.534 1.00 87.88 71 ALA A O 1
ATOM 552 N N . LYS A 1 72 ? 25.704 -1.080 -53.781 1.00 87.00 72 LYS A N 1
ATOM 553 C CA . LYS A 1 72 ? 25.298 -1.456 -55.150 1.00 87.00 72 LYS A CA 1
ATOM 554 C C . LYS A 1 72 ? 23.860 -1.975 -55.230 1.00 87.00 72 LYS A C 1
ATOM 556 O O . LYS A 1 72 ? 23.138 -1.542 -56.128 1.00 87.00 72 LYS A O 1
ATOM 561 N N . LYS A 1 73 ? 23.407 -2.835 -54.301 1.00 88.25 73 LYS A N 1
ATOM 562 C CA . LYS A 1 73 ? 21.987 -3.258 -54.224 1.00 88.25 73 LYS A CA 1
ATOM 563 C C . LYS A 1 73 ? 21.067 -2.042 -54.052 1.00 88.25 73 LYS A C 1
ATOM 565 O O . LYS A 1 73 ? 20.059 -1.934 -54.743 1.00 88.25 73 LYS A O 1
ATOM 570 N N . GLY A 1 74 ? 21.453 -1.103 -53.184 1.00 82.62 74 GLY A N 1
ATOM 571 C CA . GLY A 1 74 ? 20.731 0.149 -52.934 1.00 82.62 74 GLY A CA 1
ATOM 572 C C . GLY A 1 74 ? 20.873 1.231 -54.016 1.00 82.62 74 GLY A C 1
ATOM 573 O O . GLY A 1 74 ? 20.266 2.289 -53.870 1.00 82.62 74 GLY A O 1
ATOM 574 N N . ARG A 1 75 ? 21.663 1.000 -55.080 1.00 86.06 75 ARG A N 1
ATOM 575 C CA . ARG A 1 75 ? 22.056 1.992 -56.110 1.00 86.06 75 ARG A CA 1
ATOM 576 C C . ARG A 1 75 ? 22.705 3.270 -55.543 1.00 86.06 75 ARG A C 1
ATOM 578 O O . ARG A 1 75 ? 22.595 4.341 -56.137 1.00 86.06 75 ARG A O 1
ATOM 585 N N . LYS A 1 76 ? 23.384 3.160 -54.401 1.00 86.44 76 LYS A N 1
ATOM 586 C CA . LYS A 1 76 ? 24.036 4.262 -53.677 1.00 86.44 76 LYS A CA 1
ATOM 587 C C . LYS A 1 76 ? 25.556 4.170 -53.805 1.00 86.44 76 LYS A C 1
ATOM 589 O O . LYS A 1 76 ? 26.110 3.116 -54.110 1.00 86.44 76 LYS A O 1
ATOM 594 N N . SER A 1 77 ? 26.246 5.284 -53.569 1.00 86.25 77 SER A N 1
ATOM 595 C CA . SER A 1 77 ? 27.696 5.260 -53.356 1.00 86.25 77 SER A CA 1
ATOM 596 C C . SER A 1 77 ? 28.009 4.686 -51.970 1.00 86.25 77 SER A C 1
ATOM 598 O O . SER A 1 77 ? 27.191 4.793 -51.058 1.00 86.25 77 SER A O 1
ATOM 600 N N . VAL A 1 78 ? 29.207 4.120 -51.789 1.00 84.62 78 VAL A N 1
ATOM 601 C CA . VAL A 1 78 ? 29.674 3.599 -50.486 1.00 84.62 78 VAL A CA 1
ATOM 602 C C . VAL A 1 78 ? 29.580 4.666 -49.388 1.00 84.62 78 VAL A C 1
ATOM 604 O O . VAL A 1 78 ? 29.059 4.399 -48.311 1.00 84.62 78 VAL A O 1
ATOM 607 N N . LEU A 1 79 ? 29.996 5.902 -49.688 1.00 84.81 79 LEU A N 1
ATOM 608 C CA . LEU A 1 79 ? 29.871 7.034 -48.765 1.00 84.81 79 LEU A CA 1
ATOM 609 C C . LEU A 1 79 ? 28.403 7.403 -48.486 1.00 84.81 79 LEU A C 1
ATOM 611 O O . LEU A 1 79 ? 28.063 7.707 -47.349 1.00 84.81 79 LEU A O 1
ATOM 615 N N . GLY A 1 80 ? 27.527 7.355 -49.496 1.00 85.94 80 GLY A N 1
ATOM 616 C CA . GLY A 1 80 ? 26.098 7.630 -49.324 1.00 85.94 80 GLY A CA 1
ATOM 617 C C . GLY A 1 80 ? 25.397 6.601 -48.435 1.00 85.94 80 GLY A C 1
ATOM 618 O O . GLY A 1 80 ? 24.600 6.987 -47.588 1.00 85.94 80 GLY A O 1
ATOM 619 N N . TYR A 1 81 ? 25.740 5.318 -48.582 1.00 89.38 81 TYR A N 1
ATOM 620 C CA . TYR A 1 81 ? 25.248 4.239 -47.720 1.00 89.38 81 TYR A CA 1
ATOM 621 C C . TYR A 1 81 ? 25.729 4.406 -46.273 1.00 89.38 81 TYR A C 1
ATOM 623 O O . TYR A 1 81 ? 24.915 4.397 -45.359 1.00 89.38 81 TYR A O 1
ATOM 631 N N . LEU A 1 82 ? 27.025 4.659 -46.061 1.00 87.69 82 LEU A N 1
ATOM 632 C CA . LEU A 1 82 ? 27.580 4.862 -44.716 1.00 87.69 82 LEU A CA 1
ATOM 633 C C . LEU A 1 82 ? 27.016 6.108 -44.016 1.00 87.69 82 LEU A C 1
ATOM 635 O O . LEU A 1 82 ? 26.796 6.082 -42.808 1.00 87.69 82 LEU A O 1
ATOM 639 N N . LEU A 1 83 ? 26.753 7.195 -44.751 1.00 88.69 83 LEU A N 1
ATOM 640 C CA . LEU A 1 83 ? 26.080 8.378 -44.203 1.00 88.69 83 LEU A CA 1
ATOM 641 C C . LEU A 1 83 ? 24.612 8.093 -43.855 1.00 88.69 83 LEU A C 1
ATOM 643 O O . LEU A 1 83 ? 24.133 8.554 -42.824 1.00 88.69 83 LEU A O 1
ATOM 647 N N . GLU A 1 84 ? 23.902 7.324 -44.681 1.00 89.25 84 GLU A N 1
ATOM 648 C CA . GLU A 1 84 ? 22.521 6.907 -44.424 1.00 89.25 84 GLU A CA 1
ATOM 649 C C . GLU A 1 84 ? 22.416 5.978 -43.207 1.00 89.25 84 GLU A C 1
ATOM 651 O O . GLU A 1 84 ? 21.591 6.225 -42.332 1.00 89.25 84 GLU A O 1
ATOM 656 N N . GLU A 1 85 ? 23.284 4.970 -43.101 1.00 88.56 85 GLU A N 1
ATOM 657 C CA . GLU A 1 85 ? 23.367 4.052 -41.958 1.00 88.56 85 GLU A CA 1
ATOM 658 C C . GLU A 1 85 ? 23.695 4.804 -40.657 1.00 88.56 85 GLU A C 1
ATOM 660 O O . GLU A 1 85 ? 23.036 4.612 -39.633 1.00 88.56 85 GLU A O 1
ATOM 665 N N . ASN A 1 86 ? 24.653 5.738 -40.704 1.00 88.06 86 ASN A N 1
ATOM 666 C CA . ASN A 1 86 ? 25.013 6.581 -39.564 1.00 88.06 86 ASN A CA 1
ATOM 667 C C . ASN A 1 86 ? 23.849 7.498 -39.141 1.00 88.06 86 ASN A C 1
ATOM 669 O O . ASN A 1 86 ? 23.511 7.568 -37.958 1.00 88.06 86 ASN A O 1
ATOM 673 N N . ASN A 1 87 ? 23.183 8.147 -40.101 1.00 89.06 87 ASN A N 1
ATOM 674 C CA . ASN A 1 87 ? 22.014 8.990 -39.844 1.00 89.06 87 ASN A CA 1
ATOM 675 C C . ASN A 1 87 ? 20.825 8.179 -39.305 1.00 89.06 87 ASN A C 1
ATOM 677 O O . ASN A 1 87 ? 20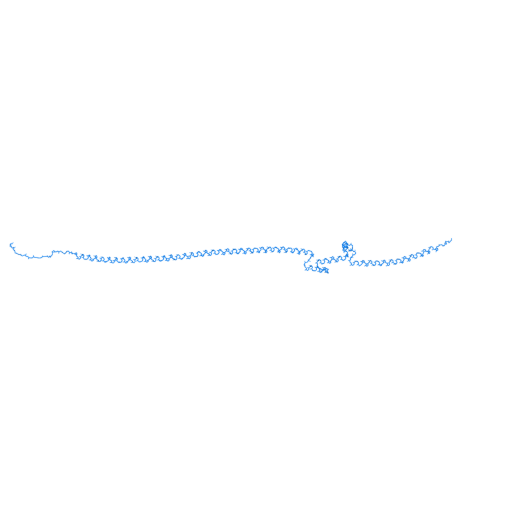.129 8.653 -38.406 1.00 89.06 87 ASN A O 1
ATOM 681 N N . ALA A 1 88 ? 20.605 6.959 -39.801 1.00 89.19 88 ALA A N 1
ATOM 682 C CA . ALA A 1 88 ? 19.577 6.049 -39.305 1.00 89.19 88 ALA A CA 1
ATOM 683 C C . ALA A 1 88 ? 19.865 5.615 -37.860 1.00 89.19 88 ALA A C 1
ATOM 685 O O . ALA A 1 88 ? 18.975 5.703 -37.015 1.00 89.19 88 ALA A O 1
ATOM 686 N N . LEU A 1 89 ? 21.114 5.247 -37.545 1.00 87.50 89 LEU A N 1
ATOM 687 C CA . LEU A 1 89 ? 21.547 4.914 -36.185 1.00 87.50 89 LEU A CA 1
ATOM 688 C C . LEU A 1 89 ? 21.344 6.092 -35.222 1.00 87.50 89 LEU A C 1
ATOM 690 O O . LEU A 1 89 ? 20.745 5.920 -34.163 1.00 87.50 89 LEU A O 1
ATOM 694 N N . LYS A 1 90 ? 21.778 7.302 -35.593 1.00 87.25 90 LYS A N 1
ATOM 695 C CA . LYS A 1 90 ? 21.550 8.511 -34.785 1.00 87.25 90 LYS A CA 1
ATOM 696 C C . LYS A 1 90 ? 20.064 8.829 -34.608 1.00 87.25 90 LYS A C 1
ATOM 698 O O . LYS A 1 90 ? 19.642 9.181 -33.511 1.00 87.25 90 LYS A O 1
ATOM 703 N N . THR A 1 91 ? 19.258 8.683 -35.660 1.00 88.00 91 THR A N 1
ATOM 704 C CA . THR A 1 91 ? 17.807 8.922 -35.592 1.00 88.00 91 THR A CA 1
ATOM 705 C C . THR A 1 91 ? 17.130 7.908 -34.667 1.00 88.00 91 THR A C 1
ATOM 707 O O . THR A 1 91 ? 16.319 8.302 -33.836 1.00 88.00 91 THR A O 1
ATOM 710 N N . PHE A 1 92 ? 17.515 6.631 -34.736 1.00 86.44 92 PHE A N 1
ATOM 711 C CA . PHE A 1 92 ? 17.020 5.576 -33.846 1.00 86.44 92 PHE A CA 1
ATOM 712 C C . PHE A 1 92 ? 17.420 5.798 -32.379 1.00 86.44 92 PHE A C 1
ATOM 714 O O . PHE A 1 92 ? 16.606 5.612 -31.480 1.00 86.44 92 PHE A O 1
ATOM 721 N N . VAL A 1 93 ? 18.666 6.214 -32.132 1.00 85.12 93 VAL A N 1
ATOM 722 C CA . VAL A 1 93 ? 19.218 6.377 -30.778 1.00 85.12 93 VAL A CA 1
ATOM 723 C C . VAL A 1 93 ? 18.813 7.708 -30.125 1.00 85.12 93 VAL A C 1
ATOM 725 O O . VAL A 1 93 ? 18.661 7.761 -28.908 1.00 85.12 93 VAL A O 1
ATOM 728 N N . ALA A 1 94 ? 18.650 8.786 -30.898 1.00 83.00 94 ALA A N 1
ATOM 729 C CA . ALA A 1 94 ? 18.557 10.154 -30.371 1.00 83.00 94 ALA A CA 1
ATOM 730 C C . ALA A 1 94 ? 17.450 11.031 -30.977 1.00 83.00 94 ALA A C 1
ATOM 732 O O . ALA A 1 94 ? 17.236 12.149 -30.503 1.00 83.00 94 ALA A O 1
ATOM 733 N N . GLY A 1 95 ? 16.774 10.563 -32.032 1.00 84.12 95 GLY A N 1
ATOM 734 C CA . GLY A 1 95 ? 15.774 11.328 -32.783 1.00 84.12 95 GLY A CA 1
ATOM 735 C C . GLY A 1 95 ? 16.338 12.381 -33.748 1.00 84.12 95 GLY A C 1
ATOM 736 O O . GLY A 1 95 ? 15.554 13.042 -34.422 1.00 84.12 95 GLY A O 1
ATOM 737 N N . ASN A 1 96 ? 17.665 12.548 -33.841 1.00 83.94 96 ASN A N 1
ATOM 738 C CA . ASN A 1 96 ? 18.301 13.608 -34.633 1.00 83.94 96 ASN A CA 1
ATOM 739 C C . ASN A 1 96 ? 19.524 13.098 -35.435 1.00 83.94 96 ASN A C 1
ATOM 741 O O . ASN A 1 96 ? 20.518 12.705 -34.822 1.00 83.94 96 ASN A O 1
ATOM 745 N N . PRO A 1 97 ? 19.515 13.142 -36.785 1.00 80.12 97 PRO A N 1
ATOM 746 C CA . PRO A 1 97 ? 20.650 12.719 -37.611 1.00 80.12 97 PRO A CA 1
ATOM 747 C C . PRO A 1 97 ? 21.832 13.707 -37.618 1.00 80.12 97 PRO A C 1
ATOM 749 O O . PRO A 1 97 ? 22.964 13.308 -37.896 1.00 80.12 97 PRO A O 1
ATOM 752 N N . GLU A 1 98 ? 21.628 14.986 -37.296 1.00 80.44 98 GLU A N 1
ATOM 753 C CA . GLU A 1 98 ? 22.707 15.989 -37.321 1.00 80.44 98 GLU A CA 1
ATOM 754 C C . GLU A 1 98 ? 23.585 15.955 -36.060 1.00 80.44 98 GLU A C 1
ATOM 756 O O . GLU A 1 98 ? 24.700 16.475 -36.052 1.00 80.44 98 GLU A O 1
ATOM 761 N N . GLU A 1 99 ? 23.130 15.296 -34.994 1.00 81.06 99 GLU A N 1
ATOM 762 C CA . GLU A 1 99 ? 23.780 15.342 -33.685 1.00 81.06 99 GLU A CA 1
ATOM 763 C C . GLU A 1 99 ? 25.170 14.678 -33.683 1.00 81.06 99 GLU A C 1
ATOM 765 O O . GLU A 1 99 ? 25.391 13.643 -34.319 1.00 81.06 99 GLU A O 1
ATOM 770 N N . SER A 1 100 ? 26.147 15.281 -32.996 1.00 83.88 100 SER A N 1
ATOM 771 C CA . SER A 1 100 ? 27.508 14.736 -32.918 1.00 83.88 100 SER A CA 1
ATOM 772 C C . SER A 1 100 ? 27.581 13.574 -31.924 1.00 83.88 100 SER A C 1
ATOM 774 O O . SER A 1 100 ? 26.899 13.578 -30.901 1.00 83.88 100 SER A O 1
ATOM 776 N N . MET A 1 101 ? 28.455 12.593 -32.176 1.00 82.31 101 MET A N 1
ATOM 777 C CA . MET A 1 101 ? 28.627 11.448 -31.268 1.00 82.31 101 MET A CA 1
ATOM 778 C C . MET A 1 101 ? 29.051 11.882 -29.850 1.00 82.31 101 MET A C 1
ATOM 780 O O . MET A 1 101 ? 28.634 11.279 -28.869 1.00 82.31 101 MET A O 1
ATOM 784 N N . GLU A 1 102 ? 29.806 12.979 -29.732 1.00 85.94 102 GLU A N 1
ATOM 785 C CA . GLU A 1 102 ? 30.169 13.596 -28.450 1.00 85.94 102 GLU A CA 1
ATOM 786 C C . GLU A 1 102 ? 28.946 14.167 -27.703 1.00 85.94 102 GLU A C 1
ATOM 788 O O . GLU A 1 102 ? 28.843 14.040 -26.483 1.00 85.94 102 GLU A O 1
ATOM 793 N N . ASN A 1 103 ? 27.989 14.776 -28.413 1.00 86.25 103 ASN A N 1
ATOM 794 C CA . ASN A 1 103 ? 26.740 15.251 -27.810 1.00 86.25 103 ASN A CA 1
ATOM 795 C C . ASN A 1 103 ? 25.871 14.074 -27.359 1.00 86.25 103 ASN A C 1
ATOM 797 O O . ASN A 1 103 ? 25.355 14.100 -26.242 1.00 86.25 103 ASN A O 1
ATOM 801 N N . LEU A 1 104 ? 25.780 13.022 -28.180 1.00 84.56 104 LEU A N 1
ATOM 802 C CA . LEU A 1 104 ? 25.080 11.788 -27.825 1.00 84.56 104 LEU A CA 1
ATOM 803 C C . LEU A 1 104 ? 25.673 11.160 -26.565 1.00 84.56 104 LEU A C 1
ATOM 805 O O . LEU A 1 104 ? 24.946 10.934 -25.600 1.00 84.56 104 LEU A O 1
ATOM 809 N N . GLN A 1 105 ? 26.990 10.947 -26.530 1.00 84.38 105 GLN A N 1
ATOM 810 C CA . GLN A 1 105 ? 27.669 10.375 -25.370 1.00 84.38 105 GLN A CA 1
ATOM 811 C C . GLN A 1 105 ? 27.438 11.221 -24.112 1.00 84.38 105 GLN A C 1
ATOM 813 O O . GLN A 1 105 ? 27.033 10.676 -23.088 1.00 84.38 105 GLN A O 1
ATOM 818 N N . ARG A 1 106 ? 27.589 12.553 -24.189 1.00 87.25 106 ARG A N 1
ATOM 819 C CA . ARG A 1 106 ? 27.312 13.449 -23.051 1.00 87.25 106 ARG A CA 1
ATOM 820 C C . ARG A 1 106 ? 25.863 13.366 -22.570 1.00 87.25 106 ARG A C 1
ATOM 822 O O . ARG A 1 106 ? 25.642 13.327 -21.361 1.00 87.25 106 ARG A O 1
ATOM 829 N N . ARG A 1 107 ? 24.883 13.287 -23.478 1.00 85.38 107 ARG A N 1
ATOM 830 C CA . ARG A 1 107 ? 23.465 13.102 -23.122 1.00 85.38 107 ARG A CA 1
ATOM 831 C C . ARG A 1 107 ? 23.234 11.761 -22.426 1.00 85.38 107 ARG A C 1
ATOM 833 O O . ARG A 1 107 ? 22.606 11.744 -21.372 1.00 85.38 107 ARG A O 1
ATOM 840 N N . PHE A 1 108 ? 23.777 10.665 -22.950 1.00 86.50 108 PHE A N 1
ATOM 841 C CA . PHE A 1 108 ? 23.640 9.342 -22.335 1.00 86.50 108 PHE A CA 1
ATOM 842 C C . PHE A 1 108 ? 24.314 9.255 -20.962 1.00 86.50 108 PHE A C 1
ATOM 844 O O . PHE A 1 108 ? 23.664 8.832 -20.008 1.00 86.50 108 PHE A O 1
ATOM 851 N N . THR A 1 109 ? 25.534 9.769 -20.801 1.00 85.38 109 THR A N 1
ATOM 852 C CA . THR A 1 109 ? 26.178 9.866 -19.481 1.00 85.38 109 THR A CA 1
ATOM 853 C C . THR A 1 109 ? 25.376 10.757 -18.520 1.00 85.38 109 THR A C 1
ATOM 855 O O . THR A 1 109 ? 25.207 10.395 -17.361 1.00 85.38 109 THR A O 1
ATOM 858 N N . SER A 1 110 ? 24.776 11.865 -18.984 1.00 86.56 110 SER A N 1
ATOM 859 C CA . SER A 1 110 ? 23.888 12.691 -18.139 1.00 86.56 110 SER A CA 1
ATOM 860 C C . SER A 1 110 ? 22.576 11.998 -17.730 1.00 86.56 110 SER A C 1
ATOM 862 O O . SER A 1 110 ? 21.948 12.408 -16.759 1.00 86.56 110 SER A O 1
ATOM 864 N N . MET A 1 111 ? 22.184 10.931 -18.436 1.00 84.12 111 MET A N 1
ATOM 865 C CA . MET A 1 111 ? 21.057 10.052 -18.099 1.00 84.12 111 MET A CA 1
ATOM 866 C C . MET A 1 111 ? 21.484 8.811 -17.286 1.00 84.12 111 MET A C 1
ATOM 868 O O . MET A 1 111 ? 20.668 7.919 -17.068 1.00 84.12 111 MET A O 1
ATOM 872 N N . GLY A 1 112 ? 22.742 8.732 -16.830 1.00 82.75 112 GLY A N 1
ATOM 873 C CA . GLY A 1 112 ? 23.264 7.598 -16.054 1.00 82.75 112 GLY A CA 1
ATOM 874 C C . GLY A 1 112 ? 23.580 6.348 -16.885 1.00 82.75 112 GLY A C 1
ATOM 875 O O . GLY A 1 112 ? 23.608 5.238 -16.355 1.00 82.75 112 GLY A O 1
ATOM 876 N N . VAL A 1 113 ? 23.787 6.497 -18.198 1.00 84.81 113 VAL A N 1
ATOM 877 C CA . VAL A 1 113 ? 24.192 5.398 -19.083 1.00 84.81 113 VAL A CA 1
ATOM 878 C C . VAL A 1 113 ? 25.719 5.287 -19.092 1.00 84.81 113 VAL A C 1
ATOM 880 O O . VAL A 1 113 ? 26.397 5.856 -19.946 1.00 84.81 113 VAL A O 1
ATOM 883 N N . ASP A 1 114 ? 26.251 4.517 -18.144 1.00 74.44 114 ASP A N 1
ATOM 884 C CA . ASP A 1 114 ? 27.697 4.279 -17.985 1.00 74.44 114 ASP A CA 1
ATOM 885 C C . ASP A 1 114 ? 28.258 3.187 -18.923 1.00 74.44 114 ASP A C 1
ATOM 887 O O . ASP A 1 114 ? 29.453 2.892 -18.909 1.00 74.44 114 ASP A O 1
ATOM 891 N N . SER A 1 115 ? 27.408 2.545 -19.735 1.00 77.62 115 SER A N 1
ATOM 892 C CA . SER A 1 115 ? 27.812 1.488 -20.675 1.00 77.62 115 SER A CA 1
ATOM 893 C C . SER A 1 115 ? 27.107 1.621 -22.035 1.00 77.62 115 SER A C 1
ATOM 895 O O . SER A 1 115 ? 27.084 2.704 -22.614 1.00 77.62 115 SER A O 1
ATOM 897 N N . THR A 1 116 ? 26.552 0.543 -22.596 1.00 84.31 116 THR A N 1
ATOM 898 C CA . THR A 1 116 ? 25.781 0.621 -23.844 1.00 84.31 116 THR A CA 1
ATOM 899 C C . THR A 1 116 ? 24.339 1.041 -23.562 1.00 84.31 116 THR A C 1
ATOM 901 O O . THR A 1 116 ? 23.746 0.650 -22.554 1.00 84.31 116 THR A O 1
ATOM 904 N N . VAL A 1 117 ? 23.735 1.782 -24.499 1.00 84.88 117 VAL A N 1
ATOM 905 C CA . VAL A 1 117 ? 22.309 2.155 -24.441 1.00 84.88 117 VAL A CA 1
ATOM 906 C C . VAL A 1 117 ? 21.422 0.909 -24.304 1.00 84.88 117 VAL A C 1
ATOM 908 O O . VAL A 1 117 ? 20.482 0.911 -23.518 1.00 84.88 117 VAL A O 1
ATOM 911 N N . PHE A 1 118 ? 21.774 -0.188 -24.986 1.00 87.12 118 PHE A N 1
ATOM 912 C CA . PHE A 1 118 ? 21.072 -1.472 -24.889 1.00 87.12 118 PHE A CA 1
ATOM 913 C C . PHE A 1 118 ? 21.084 -2.065 -23.470 1.00 87.12 118 PHE A C 1
ATOM 915 O O . PHE A 1 118 ? 20.037 -2.484 -22.979 1.00 87.12 118 PHE A O 1
ATOM 922 N N . ASN A 1 119 ? 22.239 -2.080 -22.792 1.00 88.56 119 ASN A N 1
ATOM 923 C CA . ASN A 1 119 ? 22.328 -2.599 -21.425 1.00 88.56 119 ASN A CA 1
ATOM 924 C C . ASN A 1 119 ? 21.510 -1.735 -20.458 1.00 88.56 119 ASN A C 1
ATOM 926 O O . ASN A 1 119 ? 20.726 -2.270 -19.682 1.00 88.56 119 ASN A O 1
ATOM 930 N N . SER A 1 120 ? 21.619 -0.406 -20.559 1.00 87.81 120 SER A N 1
ATOM 931 C CA . SER A 1 120 ? 20.840 0.510 -19.717 1.00 87.81 120 SER A CA 1
ATOM 932 C C . SER A 1 120 ? 19.329 0.390 -19.955 1.00 87.81 120 SER A C 1
ATOM 934 O O . SER A 1 120 ? 18.568 0.334 -18.991 1.00 87.81 120 SER A O 1
ATOM 936 N N . MET A 1 121 ? 18.882 0.256 -21.211 1.00 88.31 121 MET A N 1
ATOM 937 C CA . MET A 1 121 ? 17.475 -0.021 -21.528 1.00 88.31 121 MET A CA 1
ATOM 938 C C . MET A 1 121 ? 17.002 -1.351 -20.931 1.00 88.31 121 MET A C 1
ATOM 940 O O . MET A 1 121 ? 15.910 -1.404 -20.376 1.00 88.31 121 MET A O 1
ATOM 944 N N . LYS A 1 122 ? 17.825 -2.405 -20.990 1.00 91.06 122 LYS A N 1
ATOM 945 C CA . LYS A 1 122 ? 17.513 -3.716 -20.401 1.00 91.06 122 LYS A CA 1
ATOM 946 C C . LYS A 1 122 ? 17.435 -3.671 -18.871 1.00 91.06 122 LYS A C 1
ATOM 948 O O . LYS A 1 122 ? 16.540 -4.278 -18.289 1.00 91.06 122 LYS A O 1
ATOM 953 N N . ASP A 1 123 ? 18.339 -2.946 -18.218 1.00 90.88 123 ASP A N 1
ATOM 954 C CA . ASP A 1 123 ? 18.313 -2.770 -16.763 1.00 90.88 123 ASP A CA 1
ATOM 955 C C . ASP A 1 123 ? 17.142 -1.877 -16.319 1.00 90.88 123 ASP A C 1
ATOM 957 O O . ASP A 1 123 ? 16.569 -2.098 -15.252 1.00 90.88 123 ASP A O 1
ATOM 961 N N . MET A 1 124 ? 16.740 -0.902 -17.141 1.00 89.81 124 MET A N 1
ATOM 962 C CA . MET A 1 124 ? 15.555 -0.076 -16.902 1.00 89.81 124 MET A CA 1
ATOM 963 C C . MET A 1 124 ? 14.254 -0.865 -17.095 1.00 89.81 124 MET A C 1
ATOM 965 O O . MET A 1 124 ? 13.388 -0.790 -16.229 1.00 89.81 124 MET A O 1
ATOM 969 N N . ASP A 1 125 ? 14.132 -1.664 -18.159 1.00 93.50 125 ASP A N 1
ATOM 970 C CA . ASP A 1 125 ? 13.014 -2.596 -18.359 1.00 93.50 125 ASP A CA 1
ATOM 971 C C . ASP A 1 125 ? 12.901 -3.581 -17.189 1.00 93.50 125 ASP A C 1
ATOM 973 O O . ASP A 1 125 ? 11.830 -3.736 -16.602 1.00 93.50 125 ASP A O 1
ATOM 977 N N . ARG A 1 126 ? 14.024 -4.162 -16.747 1.00 95.00 126 ARG A N 1
ATOM 978 C CA . ARG A 1 126 ? 14.042 -4.993 -15.542 1.00 95.00 126 ARG A CA 1
ATOM 979 C C . ARG A 1 126 ? 13.516 -4.238 -14.316 1.00 95.00 126 ARG A C 1
ATOM 981 O O . ARG A 1 126 ? 12.642 -4.759 -13.635 1.00 95.00 126 ARG A O 1
ATOM 988 N N . ARG A 1 127 ? 14.011 -3.026 -14.037 1.00 94.25 127 ARG A N 1
ATOM 989 C CA . ARG A 1 127 ? 13.556 -2.216 -12.887 1.00 94.25 127 ARG A CA 1
ATOM 990 C C . ARG A 1 127 ? 12.075 -1.842 -12.976 1.00 94.25 127 ARG A C 1
ATOM 992 O O . ARG A 1 127 ? 11.412 -1.800 -11.945 1.00 94.25 127 ARG A O 1
ATOM 999 N N . LEU A 1 128 ? 11.554 -1.590 -14.177 1.00 95.94 128 LEU A N 1
ATOM 1000 C CA . LEU A 1 128 ? 10.130 -1.332 -14.404 1.00 95.94 128 LEU A CA 1
ATOM 1001 C C . LEU A 1 128 ? 9.285 -2.576 -14.104 1.00 95.94 128 LEU A C 1
ATOM 1003 O O . LEU A 1 128 ? 8.272 -2.458 -13.421 1.00 95.94 128 LEU A O 1
ATOM 1007 N N . ASN A 1 129 ? 9.721 -3.760 -14.540 1.00 96.44 129 ASN A N 1
ATOM 1008 C CA . ASN A 1 129 ? 9.053 -5.024 -14.225 1.00 96.44 129 ASN A CA 1
ATOM 1009 C C . ASN A 1 129 ? 9.144 -5.367 -12.723 1.00 96.44 129 ASN A C 1
ATOM 1011 O O . ASN A 1 129 ? 8.129 -5.692 -12.109 1.00 96.44 129 ASN A O 1
ATOM 1015 N N . ASP A 1 130 ? 10.322 -5.230 -12.106 1.00 96.94 130 ASP A N 1
ATOM 1016 C CA . ASP A 1 130 ? 10.530 -5.442 -10.665 1.00 96.94 130 ASP A CA 1
ATOM 1017 C C . ASP A 1 130 ? 9.631 -4.487 -9.835 1.00 96.94 130 ASP A C 1
ATOM 1019 O O . ASP A 1 130 ? 8.941 -4.929 -8.915 1.00 96.94 130 ASP A O 1
ATOM 1023 N N . SER A 1 131 ? 9.528 -3.207 -10.222 1.00 96.38 131 SER A N 1
ATOM 1024 C CA . SER A 1 131 ? 8.646 -2.216 -9.576 1.00 96.38 131 SER A CA 1
ATOM 1025 C C . SER A 1 131 ? 7.151 -2.446 -9.851 1.00 96.38 131 SER A C 1
ATOM 1027 O O . SER A 1 131 ? 6.321 -2.225 -8.969 1.00 96.38 131 SER A O 1
ATOM 1029 N N . ALA A 1 132 ? 6.773 -2.936 -11.036 1.00 96.81 132 ALA A N 1
ATOM 1030 C CA . ALA A 1 132 ? 5.390 -3.310 -11.334 1.00 96.81 132 ALA A CA 1
ATOM 1031 C C . ALA A 1 132 ? 4.922 -4.489 -10.460 1.00 96.81 132 ALA A C 1
ATOM 1033 O O . ALA A 1 132 ? 3.817 -4.446 -9.913 1.00 96.81 132 ALA A O 1
ATOM 1034 N N . ASN A 1 133 ? 5.786 -5.491 -10.261 1.00 97.12 133 ASN A N 1
ATOM 1035 C CA . ASN A 1 133 ? 5.541 -6.615 -9.355 1.00 97.12 133 ASN A CA 1
ATOM 1036 C C . ASN A 1 133 ? 5.400 -6.148 -7.894 1.00 97.12 133 ASN A C 1
ATOM 1038 O O . ASN A 1 133 ? 4.487 -6.584 -7.189 1.00 97.12 133 ASN A O 1
ATOM 1042 N N . GLU A 1 134 ? 6.261 -5.226 -7.446 1.00 97.00 134 GLU A N 1
ATOM 1043 C CA . GLU A 1 134 ? 6.162 -4.607 -6.120 1.00 97.00 134 GLU A CA 1
ATOM 1044 C C . GLU A 1 134 ? 4.819 -3.875 -5.945 1.00 97.00 134 GLU A C 1
ATOM 1046 O O . GLU A 1 134 ? 4.084 -4.162 -4.998 1.00 97.00 134 GLU A O 1
ATOM 1051 N N . LEU A 1 135 ? 4.433 -3.017 -6.898 1.00 97.25 135 LEU A N 1
ATOM 1052 C CA . LEU A 1 135 ? 3.156 -2.292 -6.887 1.00 97.25 135 LEU A CA 1
ATOM 1053 C C . LEU A 1 135 ? 1.934 -3.223 -6.905 1.00 97.25 135 LEU A C 1
ATOM 1055 O O . LEU A 1 135 ? 0.930 -2.919 -6.258 1.00 97.25 135 LEU A O 1
ATOM 1059 N N . GLU A 1 136 ? 1.990 -4.355 -7.610 1.00 97.31 136 GLU A N 1
ATOM 1060 C CA . GLU A 1 136 ? 0.921 -5.359 -7.564 1.00 97.31 136 GLU A CA 1
ATOM 1061 C C . GLU A 1 136 ? 0.855 -6.061 -6.196 1.00 97.31 136 GLU A C 1
ATOM 1063 O O . GLU A 1 136 ? -0.240 -6.259 -5.663 1.00 97.31 136 GLU A O 1
ATOM 1068 N N . SER A 1 137 ? 2.001 -6.380 -5.583 1.00 97.25 137 SER A N 1
ATOM 1069 C CA . SER A 1 137 ? 2.032 -6.968 -4.238 1.00 97.25 137 SER A CA 1
ATOM 1070 C C . SER A 1 137 ? 1.499 -6.005 -3.166 1.00 97.25 137 SER A C 1
ATOM 1072 O O . SER A 1 137 ? 0.667 -6.400 -2.347 1.00 97.25 137 SER A O 1
ATOM 1074 N N . LEU A 1 138 ? 1.867 -4.719 -3.239 1.00 96.25 138 LEU A N 1
ATOM 1075 C CA . LEU A 1 138 ? 1.382 -3.663 -2.344 1.00 96.25 138 LEU A CA 1
ATOM 1076 C C . LEU A 1 138 ? -0.126 -3.425 -2.497 1.00 96.25 138 LEU A C 1
ATOM 1078 O O . LEU A 1 138 ? -0.821 -3.240 -1.500 1.00 96.25 138 LEU A O 1
ATOM 1082 N N . ARG A 1 139 ? -0.663 -3.490 -3.725 1.00 97.31 139 ARG A N 1
ATOM 1083 C CA . ARG A 1 139 ? -2.115 -3.436 -3.973 1.00 97.31 139 ARG A CA 1
ATOM 1084 C C . ARG A 1 139 ? -2.849 -4.603 -3.315 1.00 97.31 139 ARG A C 1
ATOM 1086 O O . ARG A 1 139 ? -3.823 -4.363 -2.609 1.00 97.31 139 ARG A O 1
ATOM 1093 N N . LYS A 1 140 ? -2.356 -5.837 -3.473 1.00 97.50 140 LYS A N 1
ATOM 1094 C CA . LYS A 1 140 ? -2.939 -7.030 -2.826 1.00 97.50 140 LYS A CA 1
ATOM 1095 C C . LYS A 1 140 ? -2.856 -6.958 -1.298 1.00 97.50 140 LYS A C 1
ATOM 1097 O O . LYS A 1 140 ? -3.791 -7.366 -0.615 1.00 97.50 140 LYS A O 1
ATOM 1102 N N . GLN A 1 141 ? -1.775 -6.400 -0.749 1.00 97.12 141 GLN A N 1
ATOM 1103 C CA . GLN A 1 141 ? -1.651 -6.175 0.693 1.00 97.12 141 GLN A CA 1
ATOM 1104 C C . GLN A 1 141 ? -2.647 -5.117 1.194 1.00 97.12 141 GLN A C 1
ATOM 1106 O O . GLN A 1 141 ? -3.311 -5.343 2.203 1.00 97.12 141 GLN A O 1
ATOM 1111 N N . ALA A 1 142 ? -2.802 -3.998 0.480 1.00 96.56 142 ALA A N 1
ATOM 1112 C CA . ALA A 1 142 ? -3.781 -2.962 0.810 1.00 96.56 142 ALA A CA 1
ATOM 1113 C C . ALA A 1 142 ? -5.229 -3.481 0.726 1.00 96.56 142 ALA A C 1
ATOM 1115 O O . ALA A 1 142 ? -6.028 -3.213 1.620 1.00 96.56 142 ALA A O 1
ATOM 1116 N N . GLU A 1 143 ? -5.549 -4.281 -0.294 1.00 97.50 143 GLU A N 1
ATOM 1117 C CA . GLU A 1 143 ? -6.837 -4.967 -0.433 1.00 97.50 143 GLU A CA 1
ATOM 1118 C C . GLU A 1 143 ? -7.082 -5.954 0.721 1.00 97.50 143 GLU A C 1
ATOM 1120 O O . GLU A 1 143 ? -8.168 -5.969 1.302 1.00 97.50 143 GLU A O 1
ATOM 1125 N N . SER A 1 144 ? -6.074 -6.739 1.119 1.00 97.31 144 SER A N 1
ATOM 1126 C CA . SER A 1 144 ? -6.172 -7.642 2.274 1.00 97.31 144 SER A CA 1
ATOM 1127 C C . SER A 1 144 ? -6.434 -6.880 3.578 1.00 97.31 144 SER A C 1
ATOM 1129 O O . SER A 1 144 ? -7.342 -7.245 4.321 1.00 97.31 144 SER A O 1
ATOM 1131 N N . LEU A 1 145 ? -5.690 -5.797 3.833 1.00 96.81 145 LEU A N 1
ATOM 1132 C CA . LEU A 1 145 ? -5.861 -4.948 5.019 1.00 96.81 145 LEU A CA 1
ATOM 1133 C C . LEU A 1 145 ? -7.214 -4.224 5.026 1.00 96.81 145 LEU A C 1
ATOM 1135 O O . LEU A 1 145 ? -7.810 -4.040 6.085 1.00 96.81 145 LEU A O 1
ATOM 1139 N N . GLN A 1 146 ? -7.734 -3.837 3.858 1.00 97.12 146 GLN A N 1
ATOM 1140 C CA . GLN A 1 146 ? -9.075 -3.269 3.747 1.00 97.12 146 GLN A CA 1
ATOM 1141 C C . GLN A 1 146 ? -10.151 -4.308 4.098 1.00 97.12 146 GLN A C 1
ATOM 1143 O O . GLN A 1 146 ? -11.000 -4.027 4.941 1.00 97.12 146 GLN A O 1
ATOM 1148 N N . ASN A 1 147 ? -10.068 -5.517 3.535 1.00 97.25 147 ASN A N 1
ATOM 1149 C CA . ASN A 1 147 ? -10.979 -6.619 3.861 1.00 97.25 147 ASN A CA 1
ATOM 1150 C C . ASN A 1 147 ? -10.914 -7.019 5.349 1.00 97.25 147 ASN A C 1
ATOM 1152 O O . ASN A 1 147 ? -11.939 -7.334 5.951 1.00 97.25 147 ASN A O 1
ATOM 1156 N N . GLU A 1 148 ? -9.728 -6.996 5.961 1.00 96.88 148 GLU A N 1
ATOM 1157 C CA . GLU A 1 148 ? -9.542 -7.230 7.398 1.00 96.88 148 GLU A CA 1
ATOM 1158 C C . GLU A 1 148 ? -10.174 -6.114 8.245 1.00 96.88 148 GLU A C 1
ATOM 1160 O O . GLU A 1 148 ? -10.902 -6.395 9.197 1.00 96.88 148 GLU A O 1
ATOM 1165 N N . ARG A 1 149 ? -9.989 -4.847 7.855 1.00 96.69 149 ARG A N 1
ATOM 1166 C CA . ARG A 1 149 ? -10.599 -3.681 8.513 1.00 96.69 149 ARG A CA 1
ATOM 1167 C C . ARG A 1 149 ? -12.127 -3.688 8.416 1.00 96.69 149 ARG A C 1
ATOM 1169 O O . ARG A 1 149 ? -12.790 -3.351 9.393 1.00 96.69 149 ARG A O 1
ATOM 1176 N N . ASP A 1 150 ? -12.692 -4.080 7.276 1.00 97.19 150 ASP A N 1
ATOM 1177 C CA . ASP A 1 150 ? -14.147 -4.175 7.082 1.00 97.19 150 ASP A CA 1
ATOM 1178 C C . ASP A 1 150 ? -14.765 -5.348 7.880 1.00 97.19 150 ASP A C 1
ATOM 1180 O O . ASP A 1 150 ? -15.865 -5.214 8.430 1.00 97.19 150 ASP A O 1
ATOM 1184 N N . ARG A 1 151 ? -14.030 -6.459 8.059 1.00 97.25 151 ARG A N 1
ATOM 1185 C CA . ARG A 1 151 ? -14.396 -7.524 9.016 1.00 97.25 151 ARG A CA 1
ATOM 1186 C C . ARG A 1 151 ? -14.360 -7.025 10.458 1.00 97.25 151 ARG A C 1
ATOM 1188 O O . ARG A 1 151 ? -15.364 -7.142 11.145 1.00 97.25 151 ARG A O 1
ATOM 1195 N N . LEU A 1 152 ? -13.266 -6.387 10.882 1.00 96.94 152 LEU A N 1
ATOM 1196 C CA . LEU A 1 152 ? -13.119 -5.840 12.237 1.00 96.94 152 LEU A CA 1
ATOM 1197 C C . LEU A 1 152 ? -14.227 -4.840 12.602 1.00 96.94 152 LEU A C 1
ATOM 1199 O O . LEU A 1 152 ? -14.718 -4.870 13.727 1.00 96.94 152 LEU A O 1
ATOM 1203 N N . ILE A 1 153 ? -14.666 -3.989 11.665 1.00 96.88 153 ILE A N 1
ATOM 1204 C CA . ILE A 1 153 ? -15.835 -3.114 11.870 1.00 96.88 153 ILE A CA 1
ATOM 1205 C C . ILE A 1 153 ? -17.105 -3.947 12.098 1.00 96.88 153 ILE A C 1
ATOM 1207 O O . ILE A 1 153 ? -17.826 -3.708 13.066 1.00 96.88 153 ILE A O 1
ATOM 1211 N N . THR A 1 154 ? -17.356 -4.946 11.248 1.00 97.38 154 THR A N 1
ATOM 1212 C CA . THR A 1 154 ? -18.529 -5.832 11.349 1.00 97.38 154 THR A CA 1
ATOM 1213 C C . THR A 1 154 ? -18.550 -6.595 12.680 1.00 97.38 154 THR A C 1
ATOM 1215 O O . THR A 1 154 ? -19.582 -6.648 13.355 1.00 97.38 154 THR A O 1
ATOM 1218 N N . ASP A 1 155 ? -17.401 -7.128 13.096 1.00 96.94 155 ASP A N 1
ATOM 1219 C CA . ASP A 1 155 ? -17.234 -7.861 14.349 1.00 96.94 155 ASP A CA 1
ATOM 1220 C C . ASP A 1 155 ? -17.467 -6.940 15.557 1.00 96.94 155 ASP A C 1
ATOM 1222 O O . ASP A 1 155 ? -18.246 -7.290 16.446 1.00 96.94 155 ASP A O 1
ATOM 1226 N N . VAL A 1 156 ? -16.888 -5.732 15.564 1.00 97.06 156 VAL A N 1
ATOM 1227 C CA . VAL A 1 156 ? -17.083 -4.726 16.628 1.00 97.06 156 VAL A CA 1
ATOM 1228 C C . VAL A 1 156 ? -18.535 -4.246 16.708 1.00 97.06 156 VAL A C 1
ATOM 1230 O O . VAL A 1 156 ? -19.071 -4.124 17.811 1.00 97.06 156 VAL A O 1
ATOM 1233 N N . GLU A 1 157 ? -19.212 -4.027 15.577 1.00 96.69 157 GLU A N 1
ATOM 1234 C CA . GLU A 1 157 ? -20.645 -3.712 15.573 1.00 96.69 157 GLU A CA 1
ATOM 1235 C C . GLU A 1 157 ? -21.482 -4.863 16.146 1.00 96.69 157 GLU A C 1
ATOM 1237 O O . GLU A 1 157 ? -22.379 -4.625 16.960 1.00 96.69 157 GLU A O 1
ATOM 1242 N N . SER A 1 158 ? -21.181 -6.111 15.771 1.00 96.25 158 SER A N 1
ATOM 1243 C CA . SER A 1 158 ? -21.883 -7.287 16.299 1.00 96.25 158 SER A CA 1
ATOM 1244 C C . SER A 1 158 ? -21.662 -7.457 17.808 1.00 96.25 158 SER A C 1
ATOM 1246 O O . SER A 1 158 ? -22.615 -7.709 18.550 1.00 96.25 158 SER A O 1
ATOM 1248 N N . ALA A 1 159 ? -20.434 -7.220 18.282 1.00 96.00 159 ALA A N 1
ATOM 1249 C CA . ALA A 1 159 ? -20.059 -7.289 19.686 1.00 96.00 159 ALA A CA 1
ATOM 1250 C C . ALA A 1 159 ? -20.709 -6.168 20.510 1.00 96.00 159 ALA A C 1
ATOM 1252 O O . ALA A 1 159 ? -21.187 -6.437 21.612 1.00 96.00 159 ALA A O 1
ATOM 1253 N N . SER A 1 160 ? -20.802 -4.940 19.976 1.00 95.25 160 SER A N 1
ATOM 1254 C CA . SER A 1 160 ? -21.548 -3.856 20.630 1.00 95.25 160 SER A CA 1
ATOM 1255 C C . SER A 1 160 ? -23.024 -4.215 20.742 1.00 95.25 160 SER A C 1
ATOM 1257 O O . SER A 1 160 ? -23.546 -4.229 21.849 1.00 95.25 160 SER A O 1
ATOM 1259 N N . ARG A 1 161 ? -23.684 -4.601 19.640 1.00 95.88 161 ARG A N 1
ATOM 1260 C CA . ARG A 1 161 ? -25.110 -4.981 19.662 1.00 95.88 161 ARG A CA 1
ATOM 1261 C C . ARG A 1 161 ? -25.376 -6.121 20.653 1.00 95.88 161 ARG A C 1
ATOM 1263 O O . ARG A 1 161 ? -26.329 -6.042 21.420 1.00 95.88 161 ARG A O 1
ATOM 1270 N N . SER A 1 162 ? -24.506 -7.134 20.687 1.00 96.00 162 SER A N 1
ATOM 1271 C CA . SER A 1 162 ? -24.567 -8.229 21.663 1.00 96.00 162 SER A CA 1
ATOM 1272 C C . SER A 1 162 ? -24.457 -7.715 23.106 1.00 96.00 162 SER A C 1
ATOM 1274 O O . SER A 1 162 ? -25.379 -7.919 23.899 1.00 96.00 162 SER A O 1
ATOM 1276 N N . ARG A 1 163 ? -23.401 -6.951 23.428 1.00 94.62 163 ARG A N 1
ATOM 1277 C CA . ARG A 1 163 ? -23.211 -6.305 24.739 1.00 94.62 163 ARG A CA 1
ATOM 1278 C C . ARG A 1 163 ? -24.431 -5.478 25.146 1.00 94.62 163 ARG A C 1
ATOM 1280 O O . ARG A 1 163 ? -24.892 -5.593 26.274 1.00 94.62 163 ARG A O 1
ATOM 1287 N N . ASP A 1 164 ? -24.965 -4.673 24.237 1.00 95.56 164 ASP A N 1
ATOM 1288 C CA . ASP A 1 164 ? -26.063 -3.751 24.521 1.00 95.56 164 ASP A CA 1
ATOM 1289 C C . ASP A 1 164 ? -27.377 -4.512 24.787 1.00 95.56 164 ASP A C 1
ATOM 1291 O O . ASP A 1 164 ? -28.134 -4.136 25.683 1.00 95.56 164 ASP A O 1
ATOM 1295 N N . THR A 1 165 ? -27.609 -5.653 24.118 1.00 95.56 165 THR A N 1
ATOM 1296 C CA . THR A 1 165 ? -28.719 -6.563 24.472 1.00 95.56 165 THR A CA 1
ATOM 1297 C C . THR A 1 165 ? -28.522 -7.275 25.814 1.00 95.56 165 THR A C 1
ATOM 1299 O O . THR A 1 165 ? -29.498 -7.453 26.545 1.00 95.56 165 THR A O 1
ATOM 1302 N N . LEU A 1 166 ? -27.286 -7.641 26.176 1.00 95.38 166 LEU A N 1
ATOM 1303 C CA . LEU A 1 166 ? -26.975 -8.249 27.475 1.00 95.38 166 LEU A CA 1
ATOM 1304 C C . LEU A 1 166 ? -27.169 -7.247 28.621 1.00 95.38 166 LEU A C 1
ATOM 1306 O O . LEU A 1 166 ? -27.862 -7.567 29.582 1.00 95.38 166 LEU A O 1
ATOM 1310 N N . ILE A 1 167 ? -26.661 -6.017 28.480 1.00 95.94 167 ILE A N 1
ATOM 1311 C CA . ILE A 1 167 ? -26.852 -4.930 29.456 1.00 95.94 167 ILE A CA 1
ATOM 1312 C C . ILE A 1 167 ? -28.344 -4.625 29.645 1.00 95.94 167 ILE A C 1
ATOM 1314 O O . ILE A 1 167 ? -28.793 -4.448 30.777 1.00 95.94 167 ILE A O 1
ATOM 1318 N N . ALA A 1 168 ? -29.138 -4.600 28.569 1.00 95.31 168 ALA A N 1
ATOM 1319 C CA . ALA A 1 168 ? -30.585 -4.396 28.667 1.00 95.31 168 ALA A CA 1
ATOM 1320 C C . ALA A 1 168 ? -31.301 -5.549 29.403 1.00 95.31 168 ALA A C 1
ATOM 1322 O O . ALA A 1 168 ? -32.218 -5.306 30.190 1.00 95.31 168 ALA A O 1
ATOM 1323 N N . ALA A 1 169 ? -30.876 -6.799 29.184 1.00 94.50 169 ALA A N 1
ATOM 1324 C CA . ALA A 1 169 ? -31.422 -7.964 29.878 1.00 94.50 169 ALA A CA 1
ATOM 1325 C C . ALA A 1 169 ? -31.039 -7.992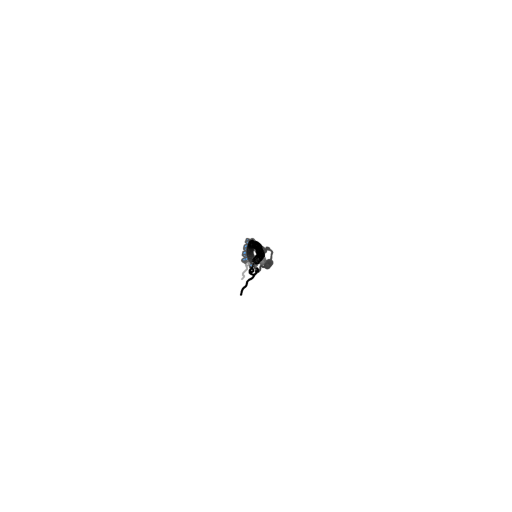 31.370 1.00 94.50 169 ALA A C 1
ATOM 1327 O O . ALA A 1 169 ? -31.898 -8.241 32.215 1.00 94.50 169 ALA A O 1
ATOM 1328 N N . GLU A 1 170 ? -29.781 -7.690 31.698 1.00 93.62 170 GLU A N 1
ATOM 1329 C CA . GLU A 1 170 ? -29.270 -7.603 33.071 1.00 93.62 170 GLU A CA 1
ATOM 1330 C C . GLU A 1 170 ? -29.938 -6.458 33.845 1.00 93.62 170 GLU A C 1
ATOM 1332 O O . GLU A 1 170 ? -30.458 -6.678 34.938 1.00 93.62 170 GLU A O 1
ATOM 1337 N N . SER A 1 171 ? -30.043 -5.267 33.242 1.00 93.88 171 SER A N 1
ATOM 1338 C CA . SER A 1 171 ? -30.731 -4.111 33.842 1.00 93.88 171 SER A CA 1
ATOM 1339 C C . SER A 1 171 ? -32.174 -4.445 34.229 1.00 93.88 171 SER A C 1
ATOM 1341 O O . SER A 1 171 ? -32.617 -4.104 35.324 1.00 93.88 171 SER A O 1
ATOM 1343 N N . LYS A 1 172 ? -32.890 -5.181 33.368 1.00 95.06 172 LYS A N 1
ATOM 1344 C CA . LYS A 1 172 ? -34.259 -5.638 33.636 1.00 95.06 172 LYS A CA 1
ATOM 1345 C C . LYS A 1 172 ? -34.335 -6.662 34.776 1.00 95.06 172 LYS A C 1
ATOM 1347 O O . LYS A 1 172 ? -35.300 -6.645 35.535 1.00 95.06 172 LYS A O 1
ATOM 1352 N N . GLN A 1 173 ? -33.344 -7.545 34.923 1.00 93.94 173 GLN A N 1
ATOM 1353 C CA . GLN A 1 173 ? -33.282 -8.464 36.068 1.00 93.94 173 GLN A CA 1
ATOM 1354 C C . GLN A 1 173 ? -33.017 -7.701 37.373 1.00 93.94 173 GLN A C 1
ATOM 1356 O O . GLN A 1 173 ? -33.694 -7.946 38.368 1.00 93.94 173 GLN A O 1
ATOM 1361 N N . VAL A 1 174 ? -32.094 -6.733 37.364 1.00 95.12 174 VAL A N 1
ATOM 1362 C CA . VAL A 1 174 ? -31.812 -5.868 38.523 1.00 95.12 174 VAL A CA 1
ATOM 1363 C C . VAL A 1 174 ? -33.051 -5.061 38.930 1.00 95.12 174 VAL A C 1
ATOM 1365 O O . VAL A 1 174 ? -33.360 -4.984 40.117 1.00 95.12 174 VAL A O 1
ATOM 1368 N N . GLU A 1 175 ? -33.806 -4.524 37.969 1.00 95.06 175 GLU A N 1
ATOM 1369 C CA . GLU A 1 175 ? -35.088 -3.848 38.213 1.00 95.06 175 GLU A CA 1
ATOM 1370 C C . GLU A 1 175 ? -36.131 -4.794 38.839 1.00 95.06 175 GLU A C 1
ATOM 1372 O O . GLU A 1 175 ? -36.778 -4.437 39.822 1.00 95.06 175 GLU A O 1
ATOM 1377 N N . GLN A 1 176 ? -36.249 -6.033 38.348 1.00 94.62 176 GLN A N 1
ATOM 1378 C CA . GLN A 1 176 ? -37.143 -7.042 38.934 1.00 94.62 176 GLN A CA 1
ATOM 1379 C C . GLN A 1 176 ? -36.763 -7.400 40.379 1.00 94.62 176 GLN A C 1
ATOM 1381 O O . GLN A 1 176 ? -37.637 -7.421 41.247 1.00 94.62 176 GLN A O 1
ATOM 1386 N N . TYR A 1 177 ? -35.475 -7.629 40.664 1.00 94.19 177 TYR A N 1
ATOM 1387 C CA . TYR A 1 177 ? -35.001 -7.885 42.029 1.00 94.19 177 TYR A CA 1
ATOM 1388 C C . TYR A 1 177 ? -35.204 -6.680 42.950 1.00 94.19 177 TYR A C 1
ATOM 1390 O O . TYR A 1 177 ? -35.577 -6.858 44.112 1.00 94.19 177 TYR A O 1
ATOM 1398 N N . ARG A 1 178 ? -35.006 -5.456 42.445 1.00 95.06 178 ARG A N 1
ATOM 1399 C CA . ARG A 1 178 ? -35.276 -4.226 43.195 1.00 95.06 178 ARG A CA 1
ATOM 1400 C C . ARG A 1 178 ? -36.751 -4.131 43.578 1.00 95.06 178 ARG A C 1
ATOM 1402 O O . ARG A 1 178 ? -37.045 -3.974 44.757 1.00 95.06 178 ARG A O 1
ATOM 1409 N N . ASN A 1 179 ? -37.654 -4.278 42.612 1.00 96.00 179 ASN A N 1
ATOM 1410 C CA . ASN A 1 179 ? -39.092 -4.142 42.843 1.00 96.00 179 ASN A CA 1
ATOM 1411 C C . ASN A 1 179 ? -39.604 -5.203 43.833 1.00 96.00 179 ASN A C 1
ATOM 1413 O O . ASN A 1 179 ? -40.331 -4.863 44.760 1.00 96.00 179 ASN A O 1
ATOM 1417 N N . ALA A 1 180 ? -39.150 -6.458 43.715 1.00 95.00 180 ALA A N 1
ATOM 1418 C CA . ALA A 1 180 ? -39.467 -7.510 44.686 1.00 95.00 180 ALA A CA 1
ATOM 1419 C C . ALA A 1 180 ? -38.891 -7.221 46.090 1.00 95.00 180 ALA A C 1
ATOM 1421 O O . ALA A 1 180 ? -39.517 -7.538 47.098 1.00 95.00 180 ALA A O 1
ATOM 1422 N N . THR A 1 181 ? -37.715 -6.588 46.177 1.00 95.81 181 THR A N 1
ATOM 1423 C CA . THR A 1 181 ? -37.128 -6.173 47.464 1.00 95.81 181 THR A CA 1
ATOM 1424 C C . THR A 1 181 ? -37.930 -5.039 48.105 1.00 95.81 181 THR A C 1
ATOM 1426 O O . THR A 1 181 ? -38.189 -5.085 49.304 1.00 95.81 181 THR A O 1
ATOM 1429 N N . GLU A 1 182 ? -38.358 -4.040 47.328 1.00 96.12 182 GLU A N 1
ATOM 1430 C CA . GLU A 1 182 ? -39.207 -2.943 47.814 1.00 96.12 182 GLU A CA 1
ATOM 1431 C C . GLU A 1 182 ? -40.601 -3.452 48.237 1.00 96.12 182 GLU A C 1
ATOM 1433 O O . GLU A 1 182 ? -41.095 -3.060 49.295 1.00 96.12 182 GLU A O 1
ATOM 1438 N N . GLU A 1 183 ? -41.185 -4.406 47.500 1.00 96.31 183 GLU A N 1
ATOM 1439 C CA . GLU A 1 183 ? -42.436 -5.082 47.873 1.00 96.31 183 GLU A CA 1
ATOM 1440 C C . GLU A 1 183 ? -42.298 -5.858 49.196 1.00 96.31 183 GLU A C 1
ATOM 1442 O O . GLU A 1 183 ? -43.097 -5.666 50.114 1.00 96.31 183 GLU A O 1
ATOM 1447 N N . HIS A 1 184 ? -41.258 -6.689 49.343 1.00 95.44 184 HIS A N 1
ATOM 1448 C CA . HIS A 1 184 ? -41.020 -7.437 50.581 1.00 95.44 184 HIS A CA 1
ATOM 1449 C C . HIS A 1 184 ? -40.704 -6.529 51.778 1.00 95.44 184 HIS A C 1
ATOM 1451 O O . HIS A 1 184 ? -41.117 -6.835 52.895 1.00 95.44 184 HIS A O 1
ATOM 1457 N N . LEU A 1 185 ? -40.019 -5.398 51.574 1.00 95.50 185 LEU A N 1
ATOM 1458 C CA . LEU A 1 185 ? -39.806 -4.405 52.633 1.00 95.50 185 LEU A CA 1
ATOM 1459 C C . LEU A 1 185 ? -41.127 -3.764 53.086 1.00 95.50 185 LEU A C 1
ATOM 1461 O O . LEU A 1 185 ? -41.315 -3.594 54.291 1.00 95.50 185 LEU A O 1
ATOM 1465 N N . SER A 1 186 ? -42.054 -3.480 52.162 1.00 96.44 186 SER A N 1
ATOM 1466 C CA . SER A 1 186 ? -43.409 -3.024 52.511 1.00 96.44 186 SER A CA 1
ATOM 1467 C C . SER A 1 186 ? -44.169 -4.096 53.295 1.00 96.44 186 SER A C 1
ATOM 1469 O O . SER A 1 186 ? -44.661 -3.819 54.381 1.00 96.44 186 SER A O 1
ATOM 1471 N N . GLN A 1 187 ? -44.175 -5.346 52.819 1.00 95.19 187 GLN A N 1
ATOM 1472 C CA . GLN A 1 187 ? -44.837 -6.469 53.501 1.00 95.19 187 GLN A CA 1
ATOM 1473 C C . GLN A 1 187 ? -44.305 -6.683 54.929 1.00 95.19 187 GLN A C 1
ATOM 1475 O O . GLN A 1 187 ? -45.077 -6.960 55.846 1.00 95.19 187 GLN A O 1
ATOM 1480 N N . ILE A 1 188 ? -42.993 -6.533 55.143 1.00 95.75 188 ILE A N 1
ATOM 1481 C CA . ILE A 1 188 ? -42.370 -6.625 56.473 1.00 95.75 188 ILE A CA 1
ATOM 1482 C C . ILE A 1 188 ? -42.777 -5.442 57.365 1.00 95.75 188 ILE A C 1
ATOM 1484 O O . ILE A 1 188 ? -42.999 -5.643 58.560 1.00 95.75 188 ILE A O 1
ATOM 1488 N N . ALA A 1 189 ? -42.902 -4.230 56.814 1.00 95.62 189 ALA A N 1
ATOM 1489 C CA . ALA A 1 189 ? -43.395 -3.067 57.551 1.00 95.62 189 ALA A CA 1
ATOM 1490 C C . ALA A 1 189 ? -44.870 -3.238 57.960 1.00 95.62 189 ALA A C 1
ATOM 1492 O O . ALA A 1 189 ? -45.184 -3.096 59.141 1.00 95.62 189 ALA A O 1
ATOM 1493 N N . ASP A 1 190 ? -45.737 -3.648 57.029 1.00 96.31 190 ASP A N 1
ATOM 1494 C CA . ASP A 1 190 ? -47.168 -3.874 57.267 1.00 96.31 190 ASP A CA 1
ATOM 1495 C C . ASP A 1 190 ? -47.405 -4.962 58.330 1.00 96.31 190 ASP A C 1
ATOM 1497 O O . ASP A 1 190 ? -48.242 -4.810 59.222 1.00 96.31 190 ASP A O 1
ATOM 1501 N N . VAL A 1 191 ? -46.655 -6.071 58.262 1.00 95.88 191 VAL A N 1
ATOM 1502 C CA . VAL A 1 191 ? -46.712 -7.151 59.263 1.00 95.88 191 VAL A CA 1
ATOM 1503 C C . VAL A 1 191 ? -46.202 -6.667 60.618 1.00 95.88 191 VAL A C 1
ATOM 1505 O O . VAL A 1 191 ? -46.786 -7.016 61.645 1.00 95.88 191 VAL A O 1
ATOM 1508 N N . ARG A 1 192 ? -45.151 -5.839 60.650 1.00 95.50 192 ARG A N 1
ATOM 1509 C CA . ARG A 1 192 ? -44.639 -5.262 61.896 1.00 95.50 192 ARG A CA 1
ATOM 1510 C C . ARG A 1 192 ? -45.662 -4.330 62.549 1.00 95.50 192 ARG A C 1
ATOM 1512 O O . ARG A 1 192 ? -45.910 -4.490 63.740 1.00 95.50 192 ARG A O 1
ATOM 1519 N N . GLU A 1 193 ? -46.280 -3.420 61.797 1.00 96.38 193 GLU A N 1
ATOM 1520 C CA . GLU A 1 193 ? -47.330 -2.531 62.316 1.00 96.38 193 GLU A CA 1
ATOM 1521 C C . GLU A 1 193 ? -48.513 -3.347 62.861 1.00 96.38 193 GLU A C 1
ATOM 1523 O O . GLU A 1 193 ? -48.986 -3.102 63.970 1.00 96.38 193 GLU A O 1
ATOM 1528 N N . GLN A 1 194 ? -48.938 -4.392 62.141 1.00 94.50 194 GLN A N 1
ATOM 1529 C CA . GLN A 1 194 ? -49.982 -5.307 62.614 1.00 94.50 194 GLN A CA 1
ATOM 1530 C C . GLN A 1 194 ? -49.593 -6.043 63.904 1.00 94.50 194 GLN A C 1
ATOM 1532 O O . GLN A 1 194 ? -50.457 -6.246 64.758 1.00 94.50 194 GLN A O 1
ATOM 1537 N N . MET A 1 195 ? -48.324 -6.429 64.078 1.00 93.50 195 MET A N 1
ATOM 1538 C CA . MET A 1 195 ? -47.836 -7.056 65.312 1.00 93.50 195 MET A CA 1
ATOM 1539 C C . MET A 1 195 ? -47.734 -6.069 66.481 1.00 93.50 195 MET A C 1
ATOM 1541 O O . MET A 1 195 ? -48.105 -6.438 67.593 1.00 93.50 195 MET A O 1
ATOM 1545 N N . GLU A 1 196 ? -47.293 -4.830 66.249 1.00 95.88 196 GLU A N 1
ATOM 1546 C CA . GLU A 1 196 ? -47.264 -3.773 67.272 1.00 95.88 196 GLU A CA 1
ATOM 1547 C C . GLU A 1 196 ? -48.701 -3.443 67.726 1.00 95.88 196 GLU A C 1
ATOM 1549 O O . GLU A 1 196 ? -49.031 -3.612 68.899 1.00 95.88 196 GLU A O 1
ATOM 1554 N N . VAL A 1 197 ? -49.619 -3.181 66.789 1.00 96.56 197 VAL A N 1
ATOM 1555 C CA . VAL A 1 197 ? -51.049 -2.948 67.071 1.00 96.56 197 VAL A CA 1
ATOM 1556 C C . VAL A 1 197 ? -51.740 -4.156 67.731 1.00 96.56 197 VAL A C 1
ATOM 1558 O O . VAL A 1 197 ? -52.686 -3.982 68.505 1.00 96.56 197 VAL A O 1
ATOM 1561 N N . ALA A 1 198 ? -51.323 -5.390 67.432 1.00 94.50 198 ALA A N 1
ATOM 1562 C CA . ALA A 1 198 ? -51.837 -6.587 68.103 1.00 94.50 198 ALA A CA 1
ATOM 1563 C C . ALA A 1 198 ? -51.282 -6.744 69.528 1.00 94.50 198 ALA A C 1
ATOM 1565 O O . ALA A 1 198 ? -52.021 -7.182 70.411 1.00 94.50 198 ALA A O 1
ATOM 1566 N N . SER A 1 199 ? -50.020 -6.367 69.755 1.00 95.31 199 SER A N 1
ATOM 1567 C CA . SER A 1 199 ? -49.387 -6.341 71.077 1.00 95.31 199 SER A CA 1
ATOM 1568 C C . SER A 1 199 ? -50.060 -5.314 71.984 1.00 95.31 199 SER A C 1
ATOM 1570 O O . SER A 1 199 ? -50.470 -5.664 73.090 1.00 95.31 199 SER A O 1
ATOM 1572 N N . ASP A 1 200 ? -50.273 -4.090 71.495 1.00 96.06 200 ASP A N 1
ATOM 1573 C CA . ASP A 1 200 ? -50.931 -3.016 72.247 1.00 96.06 200 ASP A CA 1
ATOM 1574 C C . ASP A 1 200 ? -52.353 -3.426 72.661 1.00 96.06 200 ASP A C 1
ATOM 1576 O O . ASP A 1 200 ? -52.693 -3.412 73.840 1.00 96.06 200 ASP A O 1
ATOM 1580 N N . LYS A 1 201 ? -53.160 -3.943 71.721 1.00 95.31 201 LYS A N 1
ATOM 1581 C CA . LYS A 1 201 ? -54.517 -4.456 72.007 1.00 95.31 201 LYS A CA 1
ATOM 1582 C C . LYS A 1 201 ? -54.543 -5.631 72.988 1.00 95.31 201 LYS A C 1
ATOM 1584 O O . LYS A 1 201 ? -55.562 -5.855 73.645 1.00 95.31 201 LYS A O 1
ATOM 1589 N N . LEU A 1 202 ? -53.473 -6.423 73.049 1.00 94.31 202 LEU A N 1
ATOM 1590 C CA . LEU A 1 202 ? -53.339 -7.521 74.003 1.00 94.31 202 LEU A CA 1
ATOM 1591 C C . LEU A 1 202 ? -52.965 -6.986 75.393 1.00 94.31 202 LEU A C 1
ATOM 1593 O O . LEU A 1 202 ? -53.539 -7.429 76.387 1.00 94.31 202 LEU A O 1
ATOM 1597 N N . GLN A 1 203 ? -52.067 -6.001 75.454 1.00 95.44 203 GLN A N 1
ATOM 1598 C CA . GLN A 1 203 ? -51.671 -5.310 76.678 1.00 95.44 203 GLN A CA 1
ATOM 1599 C C . GLN A 1 203 ? -52.837 -4.518 77.289 1.00 95.44 203 GLN A C 1
ATOM 1601 O O . GLN A 1 203 ? -53.104 -4.690 78.475 1.00 95.44 203 GLN A O 1
ATOM 1606 N N . ASP A 1 204 ? -53.577 -3.747 76.488 1.00 95.50 204 ASP A N 1
ATOM 1607 C CA . ASP A 1 204 ? -54.780 -3.003 76.900 1.00 95.50 204 ASP A CA 1
ATOM 1608 C C . ASP A 1 204 ? -55.888 -3.928 77.421 1.00 95.50 204 ASP A C 1
ATOM 1610 O O . ASP A 1 204 ? -56.598 -3.603 78.374 1.00 95.50 204 ASP A O 1
ATOM 1614 N N . ARG A 1 205 ? -56.039 -5.116 76.819 1.00 95.44 205 ARG A N 1
ATOM 1615 C CA . ARG A 1 205 ? -56.979 -6.123 77.320 1.00 95.44 205 ARG A CA 1
ATOM 1616 C C . ARG A 1 205 ? -56.535 -6.665 78.673 1.00 95.44 205 ARG A C 1
ATOM 1618 O O . ARG A 1 205 ? -57.358 -6.756 79.577 1.00 95.44 205 ARG A O 1
ATOM 1625 N N . TYR A 1 206 ? -55.265 -7.047 78.814 1.00 94.00 206 TYR A N 1
ATOM 1626 C CA . TYR A 1 206 ? -54.775 -7.596 80.076 1.00 94.00 206 TYR A CA 1
ATOM 1627 C C . TYR A 1 206 ? -54.762 -6.556 81.198 1.00 94.00 206 TYR A C 1
ATOM 1629 O O . TYR A 1 206 ? -55.127 -6.909 82.313 1.00 94.00 206 TYR A O 1
ATOM 1637 N N . SER A 1 207 ? -54.415 -5.293 80.931 1.00 94.62 207 SER A N 1
ATOM 1638 C CA . SER A 1 207 ? -54.500 -4.224 81.934 1.00 94.62 207 SER A CA 1
ATOM 1639 C C . SER A 1 207 ? -55.949 -3.965 82.354 1.00 94.62 207 SER A C 1
ATOM 1641 O O . SER A 1 207 ? -56.226 -3.951 83.550 1.00 94.62 207 SER A O 1
ATOM 1643 N N . GLY A 1 208 ? -56.886 -3.882 81.401 1.00 94.31 208 GLY A N 1
ATOM 1644 C CA . GLY A 1 208 ? -58.317 -3.753 81.688 1.00 94.31 208 GLY A CA 1
ATOM 1645 C C . GLY A 1 208 ? -58.864 -4.899 82.545 1.00 94.31 208 GLY A C 1
ATOM 1646 O O . GLY A 1 208 ? -59.506 -4.647 83.560 1.00 94.31 208 GLY A O 1
ATOM 1647 N N . THR A 1 209 ? -58.553 -6.154 82.199 1.00 94.75 209 THR A N 1
ATOM 1648 C CA . THR A 1 209 ? -58.961 -7.327 82.995 1.00 94.75 209 THR A CA 1
ATOM 1649 C C . THR A 1 209 ? -58.269 -7.387 84.363 1.00 94.75 209 THR A C 1
ATOM 1651 O O . THR A 1 209 ? -58.872 -7.870 85.315 1.00 94.75 209 THR A O 1
ATOM 1654 N N . ILE A 1 210 ? -57.032 -6.892 84.503 1.00 93.38 210 ILE A N 1
ATOM 1655 C CA . ILE A 1 210 ? -56.379 -6.769 85.817 1.00 93.38 210 ILE A CA 1
ATOM 1656 C C . ILE A 1 210 ? -57.134 -5.759 86.686 1.00 93.38 210 ILE A C 1
ATOM 1658 O O . ILE A 1 210 ? -57.496 -6.108 87.802 1.00 93.38 210 ILE A O 1
ATOM 1662 N N . THR A 1 211 ? -57.445 -4.565 86.172 1.00 94.94 211 THR A N 1
ATOM 1663 C CA . THR A 1 211 ? -58.206 -3.553 86.925 1.00 94.94 211 THR A CA 1
ATOM 1664 C C . THR A 1 211 ? -59.616 -4.036 87.282 1.00 94.94 211 THR A C 1
ATOM 1666 O O . THR A 1 211 ? -60.037 -3.864 88.419 1.00 94.94 211 THR A O 1
ATOM 1669 N N . GLU A 1 212 ? -60.316 -4.717 86.369 1.00 94.75 212 GLU A N 1
ATOM 1670 C CA . GLU A 1 212 ? -61.636 -5.316 86.634 1.00 94.75 212 GLU A CA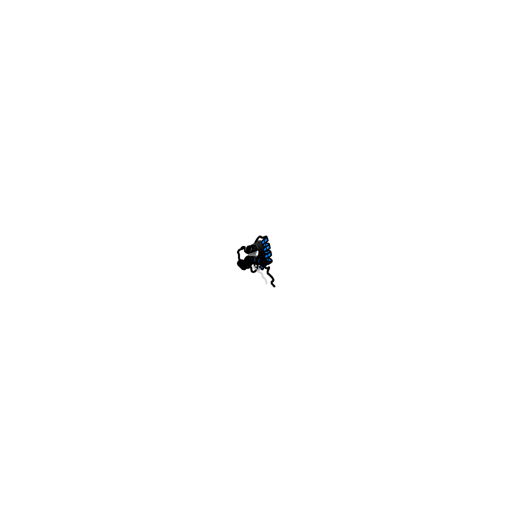 1
ATOM 1671 C C . GLU A 1 212 ? -61.583 -6.366 87.765 1.00 94.75 212 GLU A C 1
ATOM 1673 O O . GLU A 1 212 ? -62.443 -6.376 88.647 1.00 94.75 212 GLU A O 1
ATOM 1678 N N . LEU A 1 213 ? -60.537 -7.202 87.796 1.00 92.81 213 LEU A N 1
ATOM 1679 C CA . LEU A 1 213 ? -60.302 -8.171 88.874 1.00 92.81 213 LEU A CA 1
ATOM 1680 C C . LEU A 1 213 ? -59.853 -7.511 90.189 1.00 92.81 213 LEU A C 1
ATOM 1682 O O . LEU A 1 213 ? -60.170 -8.023 91.262 1.00 92.81 213 LEU A O 1
ATOM 1686 N N . GLU A 1 214 ? -59.114 -6.401 90.141 1.00 93.75 214 GLU A N 1
ATOM 1687 C CA . GLU A 1 214 ? -58.730 -5.628 91.329 1.00 93.75 214 GLU A CA 1
ATOM 1688 C C . GLU A 1 214 ? -59.954 -4.947 91.966 1.00 93.75 214 GLU A C 1
ATOM 1690 O O . GLU A 1 214 ? -60.151 -5.076 93.179 1.00 93.75 214 GLU A O 1
ATOM 1695 N N . ASP A 1 215 ? -60.823 -4.332 91.155 1.00 95.06 215 ASP A N 1
ATOM 1696 C CA . ASP A 1 215 ? -62.103 -3.757 91.585 1.00 95.06 215 ASP A CA 1
ATOM 1697 C C . ASP A 1 215 ? -63.048 -4.832 92.163 1.00 95.06 215 ASP A C 1
ATOM 1699 O O . ASP A 1 215 ? -63.638 -4.626 93.228 1.00 95.06 215 ASP A O 1
ATOM 1703 N N . GLU A 1 216 ? -63.163 -6.010 91.528 1.00 94.56 216 GLU A N 1
ATOM 1704 C CA . GLU A 1 216 ? -63.948 -7.135 92.065 1.00 94.56 216 GLU A CA 1
ATOM 1705 C C . GLU A 1 216 ? -63.381 -7.623 93.411 1.00 94.56 216 GLU A C 1
ATOM 1707 O O . GLU A 1 216 ? -64.126 -7.823 94.377 1.00 94.56 216 GLU A O 1
ATOM 1712 N N . VAL A 1 217 ? -62.057 -7.772 93.521 1.00 92.81 217 VAL A N 1
ATOM 1713 C CA . VAL A 1 217 ? -61.392 -8.197 94.761 1.00 92.81 217 VAL A CA 1
ATOM 1714 C C . VAL A 1 217 ? -61.609 -7.191 95.894 1.00 92.81 217 VAL A C 1
ATOM 1716 O O . VAL A 1 217 ? -61.859 -7.616 97.028 1.00 92.81 217 VAL A O 1
ATOM 1719 N N . ASP A 1 218 ? -61.550 -5.884 95.631 1.00 94.50 218 ASP A N 1
ATOM 1720 C CA . ASP A 1 218 ? -61.805 -4.862 96.652 1.00 94.50 218 ASP A CA 1
ATOM 1721 C C . ASP A 1 218 ? -63.294 -4.712 96.999 1.00 94.50 218 ASP A C 1
ATOM 1723 O O . ASP A 1 218 ? -63.617 -4.526 98.178 1.00 94.50 218 ASP A O 1
ATOM 1727 N N . ALA A 1 219 ? -64.213 -4.921 96.052 1.00 93.44 219 ALA A N 1
ATOM 1728 C CA . ALA A 1 219 ? -65.642 -5.042 96.345 1.00 93.44 219 ALA A CA 1
ATOM 1729 C C . ALA A 1 219 ? -65.937 -6.250 97.259 1.00 93.44 219 ALA A C 1
ATOM 1731 O O . ALA A 1 219 ? -66.577 -6.100 98.304 1.00 93.44 219 ALA A O 1
ATOM 1732 N N . LEU A 1 220 ? -65.389 -7.430 96.943 1.00 90.94 220 LEU A N 1
ATOM 1733 C CA . LEU A 1 220 ? -65.517 -8.643 97.762 1.00 90.94 220 LEU A CA 1
ATOM 1734 C C . LEU A 1 220 ? -64.859 -8.492 99.146 1.00 90.94 220 LEU A C 1
ATOM 1736 O O . LEU A 1 220 ? -65.359 -9.029 100.139 1.00 90.94 220 LEU A O 1
ATOM 1740 N N . ARG A 1 221 ? -63.755 -7.737 99.257 1.00 91.88 221 ARG A N 1
ATOM 1741 C CA . ARG A 1 221 ? -63.147 -7.378 100.553 1.00 91.88 221 ARG A CA 1
ATOM 1742 C C . ARG A 1 221 ? -64.075 -6.485 101.379 1.00 91.88 221 ARG A C 1
ATOM 1744 O O . ARG A 1 221 ? -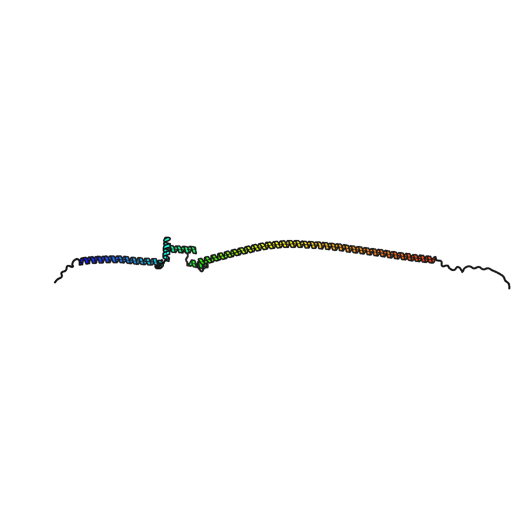64.241 -6.754 102.570 1.00 91.88 221 ARG A O 1
ATOM 1751 N N . GLN A 1 222 ? -64.696 -5.471 100.774 1.00 91.75 222 GLN A N 1
ATOM 1752 C CA . GLN A 1 222 ? -65.666 -4.603 101.453 1.00 91.75 222 GLN A CA 1
ATOM 1753 C C . GLN A 1 222 ? -66.900 -5.391 101.914 1.00 91.75 222 GLN A C 1
ATOM 1755 O O . GLN A 1 222 ? -67.268 -5.309 103.088 1.00 91.75 222 GLN A O 1
ATOM 1760 N N . GLU A 1 223 ? -67.486 -6.224 101.047 1.00 91.06 223 GLU A N 1
ATOM 1761 C CA . GLU A 1 223 ? -68.627 -7.073 101.409 1.00 91.06 223 GLU A CA 1
ATOM 1762 C C . GLU A 1 223 ? -68.267 -8.027 102.558 1.00 91.06 223 GLU A C 1
ATOM 1764 O O . GLU A 1 223 ? -69.001 -8.120 103.542 1.00 91.06 223 GLU A O 1
ATOM 1769 N N . LYS A 1 224 ? -67.090 -8.664 102.511 1.00 88.62 224 LYS A N 1
ATOM 1770 C CA . LYS A 1 224 ? -66.587 -9.527 103.590 1.00 88.62 224 LYS A CA 1
ATOM 1771 C C . LYS A 1 224 ? -66.430 -8.787 104.924 1.00 88.62 224 LYS A C 1
ATOM 1773 O O . LYS A 1 224 ? -66.705 -9.376 105.971 1.00 88.62 224 LYS A O 1
ATOM 1778 N N . VAL A 1 225 ? -66.001 -7.522 104.917 1.00 91.69 225 VAL A N 1
ATOM 1779 C CA . VAL A 1 225 ? -65.918 -6.690 106.133 1.00 91.69 225 VAL A CA 1
ATOM 1780 C C . VAL A 1 225 ? -67.314 -6.374 106.677 1.00 91.69 225 VAL A C 1
ATOM 1782 O O . VAL A 1 225 ? -67.539 -6.525 107.878 1.00 91.69 225 VAL A O 1
ATOM 1785 N N . ILE A 1 226 ? -68.268 -6.022 105.810 1.00 90.69 226 ILE A N 1
ATOM 1786 C CA . ILE A 1 226 ? -69.667 -5.758 106.188 1.00 90.69 226 ILE A CA 1
ATOM 1787 C C . ILE A 1 226 ? -70.327 -7.027 106.752 1.00 90.69 226 ILE A C 1
ATOM 1789 O O . ILE A 1 226 ? -70.941 -6.982 107.818 1.00 90.69 226 ILE A O 1
ATOM 1793 N N . LEU A 1 227 ? -70.156 -8.174 106.087 1.00 87.12 227 LEU A N 1
ATOM 1794 C CA . LEU A 1 227 ? -70.640 -9.479 106.545 1.00 87.12 227 LEU A CA 1
ATOM 1795 C C . LEU A 1 227 ? -70.044 -9.853 107.906 1.00 87.12 227 LEU A C 1
ATOM 1797 O O . LEU A 1 227 ? -70.791 -10.242 108.800 1.00 87.12 227 LEU A O 1
ATOM 1801 N N . LYS A 1 228 ? -68.729 -9.681 108.102 1.00 89.25 228 LYS A N 1
ATOM 1802 C CA . LYS A 1 228 ? -68.067 -9.945 109.390 1.00 89.25 228 LYS A CA 1
ATOM 1803 C C . LYS A 1 228 ? -68.603 -9.040 110.501 1.00 89.25 228 LYS A C 1
ATOM 1805 O O . LYS A 1 228 ? -68.974 -9.549 111.552 1.00 89.25 228 LYS A O 1
ATOM 1810 N N . SER A 1 229 ? -68.720 -7.735 110.252 1.00 87.44 229 SER A N 1
ATOM 1811 C CA . SER A 1 229 ? -69.288 -6.783 111.217 1.00 87.44 229 SER A CA 1
ATOM 1812 C C . SER A 1 229 ? -70.746 -7.111 111.566 1.00 87.44 229 SER A C 1
ATOM 1814 O O . SER A 1 229 ? -71.150 -6.994 112.721 1.00 87.44 229 SER A O 1
ATOM 1816 N N . ARG A 1 230 ? -71.533 -7.597 110.599 1.00 86.19 230 ARG A N 1
ATOM 1817 C CA . ARG A 1 230 ? -72.921 -8.019 110.825 1.00 86.19 230 ARG A CA 1
ATOM 1818 C C . ARG A 1 230 ? -73.033 -9.356 111.562 1.00 86.19 230 ARG A C 1
ATOM 1820 O O . ARG A 1 230 ? -73.973 -9.530 112.332 1.00 86.19 230 ARG A O 1
ATOM 1827 N N . VAL A 1 231 ? -72.087 -10.278 111.373 1.00 85.38 231 VAL A N 1
ATOM 1828 C CA . VAL A 1 231 ? -71.957 -11.480 112.217 1.00 85.38 231 VAL A CA 1
ATOM 1829 C C . VAL A 1 231 ? -71.604 -11.078 113.649 1.00 85.38 231 VAL A C 1
ATOM 1831 O O . VAL A 1 231 ? -72.260 -11.547 114.569 1.00 85.38 231 VAL A O 1
ATOM 1834 N N . GLU A 1 232 ? -70.669 -10.147 113.844 1.00 85.88 232 GLU A N 1
ATOM 1835 C CA . GLU A 1 232 ? -70.310 -9.621 115.170 1.00 85.88 232 GLU A CA 1
ATOM 1836 C C . GLU A 1 232 ? -71.500 -8.925 115.862 1.00 85.88 232 GLU A C 1
ATOM 1838 O O . GLU A 1 232 ? -71.750 -9.180 117.039 1.00 85.88 232 GLU A O 1
ATOM 1843 N N . GLU A 1 233 ? -72.306 -8.128 115.145 1.00 83.12 233 GLU A N 1
ATOM 1844 C CA . GLU A 1 233 ? -73.546 -7.546 115.693 1.00 83.12 233 GLU A CA 1
ATOM 1845 C C . GLU A 1 233 ? -74.575 -8.632 116.066 1.00 83.12 233 GLU A C 1
ATOM 1847 O O . GLU A 1 233 ? -75.240 -8.541 117.100 1.00 83.12 233 GLU A O 1
ATOM 1852 N N . LEU A 1 234 ? -74.717 -9.679 115.245 1.00 79.75 234 LEU A N 1
ATOM 1853 C CA . LEU A 1 234 ? -75.621 -10.798 115.525 1.00 79.75 234 LEU A CA 1
ATOM 1854 C C . LEU A 1 234 ? -75.146 -11.633 116.723 1.00 79.75 234 LEU A C 1
ATOM 1856 O O . LEU A 1 234 ? -75.971 -12.001 117.556 1.00 79.75 234 LEU A O 1
ATOM 1860 N N . GLU A 1 235 ? -73.845 -11.883 116.864 1.00 80.44 235 GLU A N 1
ATOM 1861 C CA . GLU A 1 235 ? -73.261 -12.546 118.034 1.00 80.44 235 GLU A CA 1
ATOM 1862 C C . GLU A 1 235 ? -73.396 -11.693 119.303 1.00 80.44 235 GLU A C 1
ATOM 1864 O O . GLU A 1 235 ? -73.720 -12.224 120.368 1.00 80.44 235 GLU A O 1
ATOM 1869 N N . GLU A 1 236 ? -73.219 -10.371 119.217 1.00 80.44 236 GLU A N 1
ATOM 1870 C CA . GLU A 1 236 ? -73.432 -9.472 120.354 1.00 80.44 236 GLU A CA 1
ATOM 1871 C C . GLU A 1 236 ? -74.916 -9.425 120.759 1.00 80.44 236 GLU A C 1
ATOM 1873 O O . GLU A 1 236 ? -75.239 -9.525 121.946 1.00 80.44 236 GLU A O 1
ATOM 1878 N N . ARG A 1 237 ? -75.839 -9.361 119.787 1.00 76.88 237 ARG A N 1
ATOM 1879 C CA . ARG A 1 237 ? -77.288 -9.489 120.022 1.00 76.88 237 ARG A CA 1
ATOM 1880 C C . ARG A 1 237 ? -77.633 -10.823 120.673 1.00 76.88 237 ARG A C 1
ATOM 1882 O O . ARG A 1 237 ? -78.323 -10.823 121.686 1.00 76.88 237 ARG A O 1
ATOM 1889 N N . ILE A 1 238 ? -77.124 -11.941 120.153 1.00 74.94 238 ILE A N 1
ATOM 1890 C CA . ILE A 1 238 ? -77.342 -13.275 120.730 1.00 74.94 238 ILE A CA 1
ATOM 1891 C C . ILE A 1 238 ? -76.814 -13.327 122.166 1.00 74.94 238 ILE A C 1
ATOM 1893 O O . ILE A 1 238 ? -77.526 -13.804 123.044 1.00 74.94 238 ILE A O 1
ATOM 1897 N N . ASN A 1 239 ? -75.628 -12.783 122.451 1.00 68.56 239 ASN A N 1
ATOM 1898 C CA . ASN A 1 239 ? -75.089 -12.728 123.813 1.00 68.56 239 ASN A CA 1
ATOM 1899 C C . ASN A 1 239 ? -75.885 -11.799 124.751 1.00 68.56 239 ASN A C 1
ATOM 1901 O O . ASN A 1 239 ? -75.976 -12.094 125.940 1.00 68.56 239 ASN A O 1
ATOM 1905 N N . LYS A 1 240 ? -76.510 -10.728 124.240 1.00 63.78 240 LYS A N 1
ATOM 1906 C CA . LYS A 1 240 ? -77.434 -9.859 124.999 1.00 63.78 240 LYS A CA 1
ATOM 1907 C C . LYS A 1 240 ? -78.803 -10.511 125.240 1.00 63.78 240 LYS A C 1
ATOM 1909 O O . LYS A 1 240 ? -79.383 -10.323 126.304 1.00 63.78 240 LYS A O 1
ATOM 1914 N N . THR A 1 241 ? -79.322 -11.290 124.289 1.00 60.12 241 THR A N 1
ATOM 1915 C CA . THR A 1 241 ? -80.578 -12.054 124.432 1.00 60.12 241 THR A CA 1
ATOM 1916 C C . THR A 1 241 ? -80.387 -13.340 125.247 1.00 60.12 241 THR A C 1
ATOM 1918 O O . THR A 1 241 ? -81.335 -13.840 125.853 1.00 60.12 241 THR A O 1
ATOM 1921 N N . ARG A 1 242 ? -79.160 -13.870 125.318 1.00 52.38 242 ARG A N 1
ATOM 1922 C CA . ARG A 1 242 ? -78.785 -15.014 126.154 1.00 52.38 242 ARG A CA 1
ATOM 1923 C C . ARG A 1 242 ? -78.739 -14.605 127.626 1.00 52.38 242 ARG A C 1
ATOM 1925 O O . ARG A 1 242 ? -77.675 -14.337 128.181 1.00 52.38 242 ARG A O 1
ATOM 1932 N N . ILE A 1 243 ? -79.909 -14.623 128.260 1.00 50.34 243 ILE A N 1
ATOM 1933 C CA . ILE A 1 243 ? -80.062 -14.510 129.713 1.00 50.34 243 ILE A CA 1
ATOM 1934 C C . ILE A 1 243 ? -79.094 -15.493 130.388 1.00 50.34 243 ILE A C 1
ATOM 1936 O O . ILE A 1 243 ? -79.271 -16.710 130.310 1.00 50.34 243 ILE A O 1
ATOM 1940 N N . LYS A 1 244 ? -78.074 -14.964 131.072 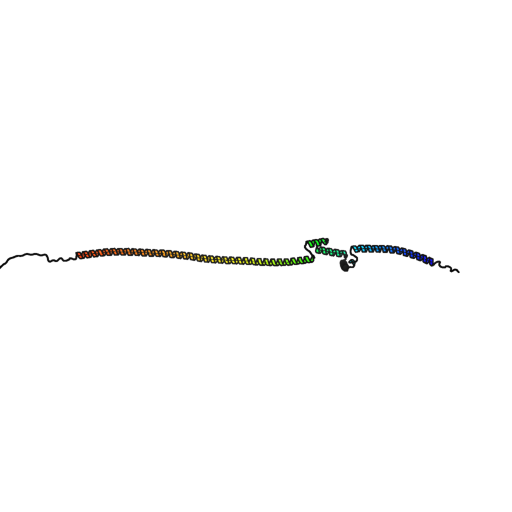1.00 50.09 244 LYS A N 1
ATOM 1941 C CA . LYS A 1 244 ? -77.411 -15.696 132.153 1.00 50.09 244 LYS A CA 1
ATOM 1942 C C . LYS A 1 244 ? -78.411 -15.734 133.312 1.00 50.09 244 LYS A C 1
ATOM 1944 O O . LYS A 1 244 ? -78.727 -14.652 133.813 1.00 50.09 244 LYS A O 1
ATOM 1949 N N . PRO A 1 245 ? -78.927 -16.900 133.735 1.00 48.56 245 PRO A N 1
ATOM 1950 C CA . PRO A 1 245 ? -79.762 -16.946 134.927 1.00 48.56 245 PRO A CA 1
ATOM 1951 C C . PRO A 1 245 ? -78.948 -16.431 136.122 1.00 48.56 245 PRO A C 1
ATOM 1953 O O . PRO A 1 245 ? -77.802 -16.836 136.317 1.00 48.56 245 PRO A O 1
ATOM 1956 N N . HIS A 1 246 ? -79.522 -15.501 136.882 1.00 45.78 246 HIS A N 1
ATOM 1957 C CA . HIS A 1 246 ? -79.119 -15.279 138.270 1.00 45.78 246 HIS A CA 1
ATOM 1958 C C . HIS A 1 246 ? -79.837 -16.309 139.143 1.00 45.78 246 HIS A C 1
ATOM 1960 O O . HIS A 1 246 ? -80.971 -16.681 138.835 1.00 45.78 246 HIS A O 1
ATOM 1966 N N . ASP A 1 247 ? -79.178 -16.760 140.210 1.00 42.25 247 ASP A N 1
ATOM 1967 C CA . ASP A 1 247 ? -79.774 -17.711 141.148 1.00 42.25 247 ASP A CA 1
ATOM 1968 C C . ASP A 1 247 ? -80.998 -17.094 141.854 1.00 42.25 247 ASP A C 1
ATOM 1970 O O . ASP A 1 247 ? -80.904 -15.974 142.365 1.00 42.25 247 ASP A O 1
ATOM 1974 N N . PRO A 1 248 ? -82.147 -17.794 141.902 1.00 49.31 248 PRO A N 1
ATOM 1975 C CA . PRO A 1 248 ? -83.398 -17.249 142.436 1.00 49.31 248 PRO A CA 1
ATOM 1976 C C . PRO A 1 248 ? -83.508 -17.300 143.974 1.00 49.31 248 PRO A C 1
ATOM 1978 O O . PRO A 1 248 ? -84.484 -16.808 144.535 1.00 49.31 248 PRO A O 1
ATOM 1981 N N . ASP A 1 249 ? -82.528 -17.884 144.664 1.00 49.41 249 ASP A N 1
ATOM 1982 C CA . ASP A 1 249 ? -82.666 -18.461 146.014 1.00 49.41 249 ASP A CA 1
ATOM 1983 C C . ASP A 1 249 ? -82.565 -17.454 147.190 1.00 49.41 249 ASP A C 1
ATOM 1985 O O . ASP A 1 249 ? -82.173 -17.812 148.298 1.00 49.41 249 ASP A O 1
ATOM 1989 N N . THR A 1 250 ? -82.868 -16.166 146.969 1.00 51.91 250 THR A N 1
ATOM 1990 C CA . THR A 1 250 ? -82.553 -15.078 147.932 1.00 51.91 250 THR A CA 1
ATOM 1991 C C . THR A 1 250 ? -83.710 -14.142 148.316 1.00 51.91 250 THR A C 1
ATOM 1993 O O . THR A 1 250 ? -83.477 -13.154 149.012 1.00 51.91 250 THR A O 1
ATOM 1996 N N . LEU A 1 251 ? -84.960 -14.427 147.921 1.00 42.03 251 LEU A N 1
ATOM 1997 C CA . LEU A 1 251 ? -86.118 -13.559 148.206 1.00 42.03 251 LEU A CA 1
ATOM 1998 C C . LEU A 1 251 ? -87.408 -14.329 148.556 1.00 42.03 251 LEU A C 1
ATOM 2000 O O . LEU A 1 251 ? -88.131 -14.744 147.656 1.00 42.03 251 LEU A O 1
ATOM 2004 N N . VAL A 1 252 ? -87.726 -14.427 149.856 1.00 42.25 252 VAL A N 1
ATOM 2005 C CA . VAL A 1 252 ? -89.065 -14.251 150.484 1.00 42.25 252 VAL A CA 1
ATOM 2006 C C . VAL A 1 252 ? -88.929 -14.395 152.014 1.00 42.25 252 VAL A C 1
ATOM 2008 O O . VAL A 1 252 ? -88.121 -15.184 152.492 1.00 42.25 252 VAL A O 1
ATOM 2011 N N . ASP A 1 253 ? -89.713 -13.622 152.773 1.00 45.69 253 ASP A N 1
ATOM 2012 C CA . ASP A 1 253 ? -89.720 -13.540 154.247 1.00 45.69 253 ASP A CA 1
ATOM 2013 C C . ASP A 1 253 ? -91.162 -13.719 154.792 1.00 45.69 253 ASP A C 1
ATOM 2015 O O . ASP A 1 253 ? -92.127 -13.504 154.052 1.00 45.69 253 ASP A O 1
ATOM 2019 N N . GLY A 1 254 ? -91.335 -14.116 156.061 1.00 38.16 254 GLY A N 1
ATOM 2020 C CA . GLY A 1 254 ? -92.655 -14.335 156.678 1.00 38.16 254 GLY A CA 1
ATOM 2021 C C . GLY A 1 254 ? -92.636 -14.848 158.131 1.00 38.16 254 GLY A C 1
ATOM 2022 O O . GLY A 1 254 ? -92.228 -15.976 158.397 1.00 38.16 254 GLY A O 1
ATOM 2023 N N . MET A 1 255 ? -93.153 -14.043 159.071 1.00 37.59 255 MET A N 1
ATOM 2024 C CA . MET A 1 255 ? -93.052 -14.231 160.534 1.00 37.59 255 MET A CA 1
ATOM 2025 C C . MET A 1 255 ? -94.419 -14.405 161.241 1.00 37.59 255 MET A C 1
ATOM 2027 O O . MET A 1 255 ? -95.271 -13.524 161.137 1.00 37.59 255 MET A O 1
ATOM 2031 N N . VAL A 1 256 ? -94.581 -15.487 162.031 1.00 39.47 256 VAL A N 1
ATOM 2032 C CA . VAL A 1 256 ? -95.681 -15.794 162.999 1.00 39.47 256 VAL A CA 1
ATOM 2033 C C . VAL A 1 256 ? -95.095 -16.783 164.059 1.00 39.47 256 VAL A C 1
ATOM 2035 O O . VAL A 1 256 ? -94.334 -17.645 163.633 1.00 39.47 256 VAL A O 1
ATOM 2038 N N . ILE A 1 257 ? -95.216 -16.761 165.407 1.00 37.22 257 ILE A N 1
ATOM 2039 C CA . ILE A 1 257 ? -96.132 -16.230 166.462 1.00 37.22 257 ILE A CA 1
ATOM 2040 C C . ILE A 1 257 ? -97.220 -17.259 166.899 1.00 37.22 257 ILE A C 1
ATOM 2042 O O . ILE A 1 257 ? -97.995 -17.687 166.055 1.00 37.22 257 ILE A O 1
ATOM 2046 N N . ASP A 1 258 ? -97.402 -17.683 168.168 1.00 37.25 258 ASP A N 1
ATOM 2047 C CA . ASP A 1 258 ? -96.594 -17.614 169.418 1.00 37.25 258 ASP A CA 1
ATOM 2048 C C . ASP A 1 258 ? -97.149 -18.601 170.512 1.00 37.25 258 ASP A C 1
ATOM 2050 O O . ASP A 1 258 ? -98.241 -19.144 170.352 1.00 37.25 258 ASP A O 1
ATOM 2054 N N . ILE A 1 259 ? -96.440 -18.736 171.650 1.00 41.59 259 ILE A N 1
ATOM 2055 C CA . ILE A 1 259 ? -96.793 -19.307 172.984 1.00 41.59 259 ILE A CA 1
ATOM 2056 C C . ILE A 1 259 ? -96.755 -20.847 173.213 1.00 41.59 259 ILE A C 1
ATOM 2058 O O . ILE A 1 259 ? -97.416 -21.629 172.539 1.00 41.59 259 ILE A O 1
ATOM 2062 N N . ALA A 1 260 ? -96.110 -21.197 174.347 1.00 39.94 260 ALA A N 1
ATOM 2063 C CA . ALA A 1 260 ? -96.248 -22.373 175.241 1.00 39.94 260 ALA A CA 1
ATOM 2064 C C . ALA A 1 260 ? -95.162 -23.477 175.148 1.00 39.94 260 ALA A C 1
ATOM 2066 O O . ALA A 1 260 ? -94.886 -23.993 174.074 1.00 39.94 260 ALA A O 1
ATOM 2067 N N . GLY A 1 261 ? -94.533 -23.951 176.238 1.00 37.69 261 GLY A N 1
ATOM 2068 C CA . GLY A 1 261 ? -94.532 -23.493 177.641 1.00 37.69 261 GLY A CA 1
ATOM 2069 C C . GLY A 1 261 ? -94.758 -24.616 178.665 1.00 37.69 261 GLY A C 1
ATOM 2070 O O . GLY A 1 261 ? -95.900 -25.011 178.882 1.00 37.69 261 GLY A O 1
ATOM 2071 N N . GLY A 1 262 ? -93.698 -25.079 179.343 1.00 40.97 262 GLY A N 1
ATOM 2072 C CA . GLY A 1 262 ? -93.809 -25.991 180.492 1.00 40.97 262 GLY A CA 1
ATOM 2073 C C . GLY A 1 262 ? -92.533 -26.780 180.820 1.00 40.97 262 GLY A C 1
ATOM 2074 O O . GLY A 1 262 ? -92.129 -27.610 180.015 1.00 40.97 262 GLY A O 1
ATOM 2075 N N . ASN A 1 263 ? -92.012 -26.559 182.039 1.00 36.94 263 ASN A N 1
ATOM 2076 C CA . ASN A 1 263 ? -90.916 -27.265 182.738 1.00 36.94 263 ASN A CA 1
ATOM 2077 C C . ASN A 1 263 ? -89.518 -27.240 182.091 1.00 36.94 263 ASN A C 1
ATOM 2079 O O . ASN A 1 263 ? -89.221 -28.122 181.260 1.00 36.94 263 ASN A O 1
#

Radius of gyration: 91.2 Å; chains: 1; bounding box: 194×43×290 Å

pLDDT: mean 83.28, std 15.61, range [36.94, 97.5]